Protein AF-A0A534NQB8-F1 (afdb_monomer)

Foldseek 3Di:
DDPPPDLDQDAPDDWAADPPDDADPLLVLLLQLCVQQPDDPLLVAQLSSCVSSVVVVNSVVLRVLLVVLCVQLVVQCVVPNNPDCSNVLSVVLNVLSSLLRVLQNVLSVCSPVRATLAGSDDPVCLLCVVVDPVNVVDVSNVVVVVVVVVVVQVLCCVQVVGDPCVCPPPFAQDSNDGDDNVPRVVVVVVCCSVSVSSVVSSLCSVLNRPQLSVVCRVPNNVVSSVVSQVVQQVVQLCCLVVDDPVCNVSCNVPVGGD

Nearest PDB structures (foldseek):
  8f6r-assembly1_A  TM=2.551E-01  e=4.755E+00  synthetic construct

pLDDT: mean 82.2, std 11.87, range [25.61, 95.0]

Sequence (258 aa):
MALACAACAPVMHQARRAPDAPPSARELESQQRVANCPVNAGLFVPGVLQMCRGRKTEGTVLASLGVAELGAAVAGGAANGFSSSAAGVPLIALGDLWTLSVIDVALEEQRAARLSYVPQESLAELAPAPFSFEVLSRPSVWAGIAGSLAAGILVSAIVDHGIDTSNAGKRPVIFGREMNSAVGYPLAAAVGVGLFEHVAVAEEMAFRGALQSSWARSLDETRAWAYASLVFGAAHGSNVLFLDRGQRLTYLAVGLPF

Secondary structure (DSSP, 8-state):
-------SPPPSSPPP-STTSPPPHHHHHHHHHHHHS---GGGGSTTHHHHHTT-HHHHHHHHHHHHHHHHHHHHHHHHH-TTSHHHHHHHHHHHHHHHHHHHHHHHHHHHHTT-TT-----HHHHTTGGG-HHHHT-HHHHHHHHHHHHHHHHHHHHHSSS---TTTTPPPEETTEE--HHHHHHHHHHHHHHHHHHHHHHHIIIIIIIIIHHHHHHT-HHHHHHHHHHHHHHHHHGGGGGS-HHHHHHHHHHS---

Solvent-accessible surface area (backbone atoms only — not comparable to full-atom values): 14134 Å² total; per-residue (Å²): 138,80,96,75,83,72,87,69,78,87,69,96,50,85,43,50,76,56,91,83,57,79,81,50,71,64,28,55,52,26,37,55,26,48,73,73,38,69,94,58,83,46,75,82,45,30,16,48,50,40,34,62,38,68,41,45,67,65,10,50,50,39,34,53,49,38,52,49,23,50,51,44,16,52,54,26,15,75,75,64,38,66,89,28,66,52,11,45,53,29,48,50,46,32,51,26,45,36,50,33,40,51,44,54,53,52,48,37,52,39,29,37,69,62,46,49,46,34,66,63,71,49,72,84,50,55,72,51,38,84,75,29,64,82,50,65,71,36,69,66,52,56,51,49,52,53,50,52,50,54,49,52,52,52,48,30,43,72,74,66,71,30,81,88,59,90,65,68,90,57,63,38,66,59,91,89,37,78,35,61,55,90,56,25,49,61,47,51,50,49,51,46,49,63,50,47,49,50,42,52,54,23,49,47,40,44,41,55,35,47,48,17,20,55,34,27,72,76,74,30,66,68,60,12,47,55,52,32,32,52,50,52,19,51,58,52,50,56,52,46,79,79,46,58,81,90,50,31,64,59,39,66,73,71,66,47,59,114

Structure (mmCIF, N/CA/C/O backbone):
data_AF-A0A534NQB8-F1
#
_entry.id   AF-A0A534NQB8-F1
#
loop_
_atom_site.group_PDB
_atom_site.id
_atom_site.type_symbol
_atom_site.label_atom_id
_atom_site.label_alt_id
_atom_site.label_comp_id
_atom_site.label_asym_id
_atom_site.label_entity_id
_atom_site.label_seq_id
_atom_site.pdbx_PDB_ins_code
_atom_site.Cartn_x
_atom_site.Cartn_y
_atom_site.Cartn_z
_atom_site.occupancy
_atom_site.B_iso_or_equiv
_atom_site.auth_seq_id
_atom_site.auth_comp_id
_atom_site.auth_asym_id
_atom_site.auth_atom_id
_atom_site.pdbx_PDB_model_num
ATOM 1 N N . MET A 1 1 ? 23.145 -3.522 25.583 1.00 25.61 1 MET A N 1
ATOM 2 C CA . MET A 1 1 ? 21.870 -3.037 26.149 1.00 25.61 1 MET A CA 1
ATOM 3 C C . MET A 1 1 ? 21.154 -2.262 25.046 1.00 25.61 1 MET A C 1
ATOM 5 O O . MET A 1 1 ? 21.659 -1.230 24.640 1.00 25.61 1 MET A O 1
ATOM 9 N N . ALA A 1 2 ? 20.102 -2.872 24.489 1.00 30.09 2 ALA A N 1
ATOM 10 C CA . ALA A 1 2 ? 19.049 -2.338 23.609 1.00 30.09 2 ALA A CA 1
ATOM 11 C C . ALA A 1 2 ? 19.401 -1.311 22.500 1.00 30.09 2 ALA A C 1
ATOM 13 O O . ALA A 1 2 ? 19.200 -0.114 22.672 1.00 30.09 2 ALA A O 1
ATOM 14 N N . LEU A 1 3 ? 19.729 -1.805 21.297 1.00 29.30 3 LEU A N 1
ATOM 15 C CA . LEU A 1 3 ? 19.415 -1.132 20.019 1.00 29.30 3 LEU A CA 1
ATOM 16 C C . LEU A 1 3 ? 17.990 -1.527 19.564 1.00 29.30 3 LEU A C 1
ATOM 18 O O . LEU A 1 3 ? 17.758 -1.960 18.445 1.00 29.30 3 LEU A O 1
ATOM 22 N N . ALA A 1 4 ? 17.033 -1.432 20.489 1.00 33.75 4 ALA A N 1
ATOM 23 C CA . ALA A 1 4 ? 15.608 -1.692 20.261 1.00 33.75 4 ALA A CA 1
ATOM 24 C C . ALA A 1 4 ? 14.809 -0.377 20.208 1.00 33.75 4 ALA A C 1
ATOM 26 O O . ALA A 1 4 ? 13.647 -0.318 20.601 1.00 33.75 4 ALA A O 1
ATOM 27 N N . CYS A 1 5 ? 15.449 0.712 19.781 1.00 34.34 5 CYS A N 1
ATOM 28 C CA . CYS A 1 5 ? 14.815 2.019 19.704 1.00 34.34 5 CYS A CA 1
ATOM 29 C C . CYS A 1 5 ? 14.396 2.286 18.257 1.00 34.34 5 CYS A C 1
ATOM 31 O O . CYS A 1 5 ? 15.251 2.601 17.437 1.00 34.34 5 CYS A O 1
ATOM 33 N N . ALA A 1 6 ? 13.081 2.187 18.015 1.00 39.25 6 ALA A N 1
ATOM 34 C CA . ALA A 1 6 ? 12.306 2.730 16.884 1.00 39.25 6 ALA A CA 1
ATOM 35 C C . ALA A 1 6 ? 11.558 1.721 15.982 1.00 39.25 6 ALA A C 1
ATOM 37 O O . ALA A 1 6 ? 11.344 2.004 14.811 1.00 39.25 6 ALA A O 1
ATOM 38 N N . ALA A 1 7 ? 11.066 0.598 16.517 1.00 39.62 7 ALA A N 1
ATOM 39 C CA . ALA A 1 7 ? 10.116 -0.259 15.784 1.00 39.62 7 ALA A CA 1
ATOM 40 C C . ALA A 1 7 ? 8.643 0.215 15.857 1.00 39.62 7 ALA A C 1
ATOM 42 O O . ALA A 1 7 ? 7.758 -0.441 15.319 1.00 39.62 7 ALA A O 1
ATOM 43 N N . CYS A 1 8 ? 8.350 1.347 16.507 1.00 47.50 8 CYS A N 1
ATOM 44 C CA . CYS A 1 8 ? 7.005 1.924 16.492 1.00 47.50 8 CYS A CA 1
ATOM 45 C C . CYS A 1 8 ? 6.948 3.025 15.436 1.00 47.50 8 CYS A C 1
ATOM 47 O O . CYS A 1 8 ? 7.400 4.148 15.682 1.00 47.50 8 CYS A O 1
ATOM 49 N N . ALA A 1 9 ? 6.394 2.700 14.267 1.00 53.06 9 ALA A N 1
ATOM 50 C CA . ALA A 1 9 ? 6.042 3.713 13.287 1.00 53.06 9 ALA A CA 1
ATOM 51 C C . ALA A 1 9 ? 5.084 4.726 13.947 1.00 53.06 9 ALA A C 1
ATOM 53 O O . ALA A 1 9 ? 4.137 4.330 14.637 1.00 53.06 9 ALA A O 1
ATOM 54 N N . PRO A 1 10 ? 5.347 6.034 13.820 1.00 57.41 10 PRO A N 1
ATOM 55 C CA . PRO A 1 10 ? 4.449 7.045 14.342 1.00 57.41 10 PRO A CA 1
ATOM 56 C C . PRO A 1 10 ? 3.083 6.947 13.653 1.00 57.41 10 PRO A C 1
ATOM 58 O O . PRO A 1 10 ? 3.003 7.095 12.442 1.00 57.41 10 PRO A O 1
ATOM 61 N N . VAL A 1 11 ? 2.019 6.729 14.429 1.00 64.75 11 VAL A N 1
ATOM 62 C CA . VAL A 1 11 ? 0.634 6.770 13.930 1.00 64.75 11 VAL A CA 1
ATOM 63 C C . VAL A 1 11 ? 0.036 8.165 14.120 1.00 64.75 11 VAL A C 1
ATOM 65 O O . VAL A 1 11 ? 0.360 8.843 15.108 1.00 64.75 11 VAL A O 1
ATOM 68 N N . MET A 1 12 ? -0.816 8.581 13.181 1.00 71.00 12 MET A N 1
ATOM 69 C CA . MET A 1 12 ? -1.593 9.827 13.266 1.00 71.00 12 MET A CA 1
ATOM 70 C C . MET A 1 12 ? -2.776 9.645 14.220 1.00 71.00 12 MET A C 1
ATOM 72 O O . MET A 1 12 ? -3.129 10.540 14.990 1.00 71.00 12 MET A O 1
ATOM 76 N N . HIS A 1 13 ? -3.359 8.446 14.233 1.00 80.94 13 HIS A N 1
ATOM 77 C CA . HIS A 1 13 ? -4.472 8.102 15.101 1.00 80.94 13 HIS A CA 1
ATOM 78 C C . HIS A 1 13 ? -4.181 6.820 15.883 1.00 80.94 13 HIS A C 1
ATOM 80 O O . HIS A 1 13 ? -3.819 5.782 15.338 1.00 80.94 13 HIS A O 1
ATOM 86 N N . GLN A 1 14 ? -4.340 6.882 17.206 1.00 83.25 14 GLN A N 1
ATOM 87 C CA . GLN A 1 14 ? -4.082 5.723 18.057 1.00 83.25 14 GLN A CA 1
ATOM 88 C C . GLN A 1 14 ? -5.174 4.665 17.874 1.00 83.25 14 GLN A C 1
ATOM 90 O O . GLN A 1 14 ? -6.361 4.936 18.063 1.00 83.25 14 GLN A O 1
ATOM 95 N N . ALA A 1 15 ? -4.754 3.441 17.563 1.00 87.75 15 ALA A N 1
ATOM 96 C CA . ALA A 1 15 ? -5.626 2.278 17.571 1.00 87.75 15 ALA A CA 1
ATOM 97 C C . ALA A 1 15 ? -6.034 1.897 19.003 1.00 87.75 15 ALA A C 1
ATOM 99 O O . ALA A 1 15 ? -5.283 2.086 19.967 1.00 87.75 15 ALA A O 1
ATOM 100 N N . ARG A 1 16 ? -7.209 1.275 19.132 1.00 91.12 16 ARG A N 1
ATOM 101 C CA . ARG A 1 16 ? -7.622 0.597 20.363 1.00 91.12 16 ARG A CA 1
ATOM 102 C C . ARG A 1 16 ? -6.583 -0.453 20.749 1.00 91.12 16 ARG A C 1
ATOM 104 O O . ARG A 1 16 ? -6.231 -1.297 19.933 1.00 91.12 16 ARG A O 1
ATOM 111 N N . ARG A 1 17 ? -6.150 -0.455 22.010 1.00 89.38 17 ARG A N 1
ATOM 112 C CA . ARG A 1 17 ? -5.274 -1.509 22.559 1.00 89.38 17 ARG A CA 1
ATOM 113 C C . ARG A 1 17 ? -6.011 -2.418 23.534 1.00 89.38 17 ARG A C 1
ATOM 115 O O . ARG A 1 17 ? -5.862 -3.634 23.472 1.00 89.38 17 ARG A O 1
ATOM 122 N N . ALA A 1 18 ? -6.847 -1.831 24.386 1.00 87.75 18 ALA A N 1
ATOM 123 C CA . ALA A 1 18 ? -7.577 -2.551 25.418 1.00 87.75 18 ALA A CA 1
ATOM 124 C C . ALA A 1 18 ? -9.039 -2.834 24.999 1.00 87.75 18 ALA A C 1
ATOM 126 O O . ALA A 1 18 ? -9.686 -1.958 24.408 1.00 87.75 18 ALA A O 1
ATOM 127 N N . PRO A 1 19 ? -9.587 -4.027 25.300 1.00 83.94 19 PRO A N 1
ATOM 128 C CA . PRO A 1 19 ? -10.974 -4.371 24.968 1.00 83.94 19 PRO A CA 1
ATOM 129 C C . PRO A 1 19 ? -12.018 -3.458 25.627 1.00 83.94 19 PRO A C 1
ATOM 131 O O . PRO A 1 19 ? -13.071 -3.208 25.052 1.00 83.94 19 PRO A O 1
ATOM 134 N N . ASP A 1 20 ? -11.717 -2.937 26.813 1.00 89.06 20 ASP A N 1
ATOM 135 C CA . ASP A 1 20 ? -12.589 -2.102 27.643 1.00 89.06 20 ASP A CA 1
ATOM 136 C C . ASP A 1 20 ? -12.496 -0.600 27.333 1.00 89.06 20 ASP A C 1
ATOM 138 O O . ASP A 1 20 ? -13.283 0.187 27.860 1.00 89.06 20 ASP A O 1
ATOM 142 N N . ALA A 1 21 ? -11.578 -0.183 26.454 1.00 90.56 21 ALA A N 1
ATOM 143 C CA . ALA A 1 21 ? -11.457 1.221 26.075 1.00 90.56 21 ALA A CA 1
ATOM 144 C C . ALA A 1 21 ? -12.777 1.755 25.463 1.00 90.56 21 ALA A C 1
ATOM 146 O O . ALA A 1 21 ? -13.499 1.019 24.777 1.00 90.56 21 ALA A O 1
ATOM 147 N N . PRO A 1 22 ? -13.128 3.035 25.655 1.00 91.62 22 PRO A N 1
ATOM 148 C CA . PRO A 1 22 ? -14.308 3.607 25.012 1.00 91.62 22 PRO A CA 1
ATOM 149 C C . PRO A 1 22 ? -14.173 3.563 23.480 1.00 91.62 22 PRO A C 1
ATOM 151 O O . PRO A 1 22 ? -13.052 3.626 22.968 1.00 91.62 22 PRO A O 1
ATOM 154 N N . PRO A 1 23 ? -15.282 3.410 22.730 1.00 91.94 23 PRO A N 1
ATOM 155 C CA . PRO A 1 23 ? -15.228 3.388 21.276 1.00 91.94 23 PRO A CA 1
ATOM 156 C C . PRO A 1 23 ? -14.752 4.724 20.707 1.00 91.94 23 PRO A C 1
ATOM 158 O O . PRO A 1 23 ? -15.192 5.786 21.152 1.00 91.94 23 PRO A O 1
ATOM 161 N N . SER A 1 24 ? -13.867 4.668 19.714 1.00 92.38 24 SER A N 1
ATOM 162 C CA . SER A 1 24 ? -13.437 5.857 18.976 1.00 92.38 24 SER A CA 1
ATOM 163 C C . SER A 1 24 ? -14.563 6.360 18.061 1.00 92.38 24 SER A C 1
ATOM 165 O O . SER A 1 24 ? -15.459 5.605 17.674 1.00 92.38 24 SER A O 1
ATOM 167 N N . ALA A 1 25 ? -14.503 7.633 17.653 1.00 93.00 25 ALA A N 1
ATOM 168 C CA . ALA A 1 25 ? -15.440 8.174 16.665 1.00 93.00 25 ALA A CA 1
ATOM 169 C C . ALA A 1 25 ? -15.422 7.361 15.356 1.00 93.00 25 ALA A C 1
ATOM 171 O O . ALA A 1 25 ? -16.473 7.059 14.797 1.00 93.00 25 ALA A O 1
ATOM 172 N N . ARG A 1 26 ? -14.236 6.918 14.917 1.00 91.44 26 ARG A N 1
ATOM 173 C CA . ARG A 1 26 ? -14.067 6.112 13.703 1.00 91.44 26 ARG A CA 1
ATOM 174 C C . ARG A 1 26 ? -14.658 4.706 13.844 1.00 91.44 26 ARG A C 1
ATOM 176 O O . ARG A 1 26 ? -15.232 4.196 12.883 1.00 91.44 26 ARG A O 1
ATOM 183 N N . GLU A 1 27 ? -14.556 4.081 15.017 1.00 95.00 27 GLU A N 1
ATOM 184 C CA . GLU A 1 27 ? -15.203 2.790 15.301 1.00 95.00 27 GLU A CA 1
ATOM 185 C C . GLU A 1 27 ? -16.733 2.921 15.235 1.00 95.00 27 GLU A C 1
ATOM 187 O O . GLU A 1 27 ? -17.399 2.079 14.631 1.00 95.00 27 GLU A O 1
ATOM 192 N N . LEU A 1 28 ? -17.289 4.005 15.788 1.00 94.88 28 LEU A N 1
ATOM 193 C CA . LEU A 1 28 ? -18.727 4.295 15.731 1.00 94.88 28 LEU A CA 1
ATOM 194 C C . LEU A 1 28 ? -19.205 4.570 14.297 1.00 94.88 28 LEU A C 1
ATOM 196 O O . LEU A 1 28 ? -20.222 4.016 13.877 1.00 94.88 28 LEU A O 1
ATOM 200 N N . GLU A 1 29 ? -18.464 5.372 13.529 1.00 94.31 29 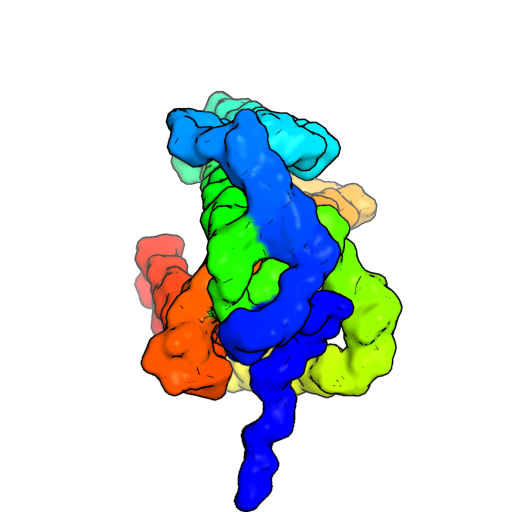GLU A N 1
ATOM 201 C CA . GLU A 1 29 ? -18.738 5.598 12.104 1.00 94.31 29 GLU A CA 1
ATOM 202 C C . GLU A 1 29 ? -18.711 4.284 11.315 1.00 94.31 29 GLU A C 1
ATOM 204 O O . GLU A 1 29 ? -19.631 4.001 10.549 1.00 94.31 29 GLU A O 1
ATOM 209 N N . SER A 1 30 ? -17.680 3.458 11.520 1.00 93.81 30 SER A N 1
ATOM 210 C CA . SER A 1 30 ? -17.524 2.175 10.822 1.00 93.81 30 SER A CA 1
ATOM 211 C C . SER A 1 30 ? -18.687 1.234 11.142 1.00 93.81 30 SER A C 1
ATOM 213 O O . SER A 1 30 ? -19.244 0.617 10.237 1.00 93.81 30 SER A O 1
ATOM 215 N N . GLN A 1 31 ? -19.118 1.182 12.408 1.00 94.75 31 GLN A N 1
ATOM 216 C CA . GLN A 1 31 ? -20.269 0.385 12.838 1.00 94.75 31 GLN A CA 1
ATOM 217 C C . GLN A 1 31 ? -21.557 0.787 12.103 1.00 94.75 31 GLN A C 1
ATOM 219 O O . GLN A 1 31 ? -22.304 -0.080 11.649 1.00 94.75 31 GLN A O 1
ATOM 224 N N . GLN A 1 32 ? -21.806 2.089 11.945 1.00 94.12 32 GLN A N 1
ATOM 225 C CA . GLN A 1 32 ? -22.964 2.586 11.196 1.00 94.12 32 GLN A CA 1
ATOM 226 C C . GLN A 1 32 ? -22.869 2.237 9.705 1.00 94.12 32 GLN A C 1
ATOM 228 O O . GLN A 1 32 ? -23.847 1.793 9.104 1.00 94.12 32 GLN A O 1
ATOM 233 N N . ARG A 1 33 ? -21.691 2.410 9.098 1.00 92.00 33 ARG A N 1
ATOM 234 C CA . ARG A 1 33 ? -21.466 2.149 7.669 1.00 92.00 33 ARG A CA 1
ATOM 235 C C . ARG A 1 33 ? -21.629 0.675 7.305 1.00 92.00 33 ARG A C 1
ATOM 237 O O . ARG A 1 33 ? -22.306 0.369 6.324 1.00 92.00 33 ARG A O 1
ATOM 244 N N . VAL A 1 34 ? -21.063 -0.223 8.110 1.00 92.31 34 VAL A N 1
ATOM 245 C CA . VAL A 1 34 ? -21.182 -1.680 7.935 1.00 92.31 34 VAL A CA 1
ATOM 246 C C . VAL A 1 34 ? -22.640 -2.132 8.034 1.00 92.31 34 VAL A C 1
ATOM 248 O O . VAL A 1 34 ? -23.091 -2.924 7.211 1.00 92.31 34 VAL A O 1
ATOM 251 N N . ALA A 1 35 ? -23.407 -1.582 8.982 1.00 90.00 35 ALA A N 1
ATOM 252 C CA . ALA A 1 35 ? -24.826 -1.908 9.131 1.00 90.00 35 ALA A CA 1
ATOM 253 C C . ALA A 1 35 ? -25.672 -1.490 7.911 1.00 90.00 35 ALA A C 1
ATOM 255 O O . ALA A 1 35 ? -26.659 -2.152 7.594 1.00 90.00 35 ALA A O 1
ATOM 256 N N . ASN A 1 36 ? -25.283 -0.416 7.218 1.00 85.31 36 ASN A N 1
ATOM 257 C CA . ASN A 1 36 ? -26.012 0.107 6.060 1.00 85.31 36 ASN A CA 1
ATOM 258 C C . ASN A 1 36 ? -25.755 -0.683 4.770 1.00 85.31 36 ASN A C 1
ATOM 260 O O . ASN A 1 36 ? -26.633 -0.744 3.910 1.00 85.31 36 ASN A O 1
ATOM 264 N N . CYS A 1 37 ? -24.559 -1.255 4.609 1.00 86.88 37 CYS A N 1
ATOM 265 C CA . CYS A 1 37 ? -24.204 -2.028 3.423 1.00 86.88 37 CYS A CA 1
ATOM 266 C C . CYS A 1 37 ? -23.318 -3.233 3.788 1.00 86.88 37 CYS A C 1
ATOM 268 O O . CYS A 1 37 ? -22.100 -3.068 3.969 1.00 86.88 37 CYS A O 1
ATOM 270 N N . PRO A 1 38 ? -23.906 -4.445 3.880 1.00 79.06 38 PRO A N 1
ATOM 271 C CA . PRO A 1 38 ? -23.149 -5.654 4.170 1.00 79.06 38 PRO A CA 1
ATOM 272 C C . PRO A 1 38 ? -22.214 -5.998 3.009 1.00 79.06 38 PRO A C 1
ATOM 274 O O . PRO A 1 38 ? -22.461 -5.633 1.858 1.00 79.06 38 PRO A O 1
ATOM 277 N N . VAL A 1 39 ? -21.147 -6.741 3.308 1.00 77.38 39 VAL A N 1
ATOM 278 C CA . VAL A 1 39 ? -20.220 -7.245 2.288 1.00 77.38 39 VAL A CA 1
ATOM 279 C C . VAL A 1 39 ? -20.976 -8.190 1.349 1.00 77.38 39 VAL A C 1
ATOM 281 O O . VAL A 1 39 ? -21.299 -9.321 1.703 1.00 77.38 39 VAL A O 1
ATOM 284 N N . ASN A 1 40 ? -21.283 -7.720 0.145 1.00 67.38 40 ASN A N 1
ATOM 285 C CA . ASN A 1 40 ? -21.816 -8.516 -0.957 1.00 67.38 40 ASN A CA 1
ATOM 286 C C . ASN A 1 40 ? -20.802 -8.526 -2.119 1.00 67.38 40 ASN A C 1
ATOM 288 O O . ASN A 1 40 ? -19.665 -8.081 -1.968 1.00 67.38 40 ASN A O 1
ATOM 292 N N . ALA A 1 41 ? -21.197 -9.026 -3.295 1.00 55.72 41 ALA A N 1
ATOM 293 C CA . ALA A 1 41 ? -20.348 -9.133 -4.491 1.00 55.72 41 ALA A CA 1
ATOM 294 C C . ALA A 1 41 ? -19.731 -7.799 -4.995 1.00 55.72 41 ALA A C 1
ATOM 296 O O . ALA A 1 41 ? -18.992 -7.804 -5.973 1.00 55.72 41 ALA A O 1
ATOM 297 N N . GLY A 1 42 ? -19.966 -6.657 -4.338 1.00 58.12 42 GLY A N 1
ATOM 298 C CA . GLY A 1 42 ? -19.340 -5.364 -4.643 1.00 58.12 42 GLY A CA 1
ATOM 299 C C . GLY A 1 42 ? -17.813 -5.299 -4.471 1.00 58.12 42 GLY A C 1
ATOM 300 O O . GLY A 1 42 ? -17.241 -4.236 -4.678 1.00 58.12 42 GLY A O 1
ATOM 301 N N . LEU A 1 43 ? -17.148 -6.406 -4.117 1.00 68.56 43 LEU A N 1
ATOM 302 C CA . LEU A 1 43 ? -15.685 -6.512 -4.051 1.00 68.56 43 LEU A CA 1
ATOM 303 C C . LEU A 1 43 ? -15.011 -6.692 -5.422 1.00 68.56 43 LEU A C 1
ATOM 305 O O . LEU A 1 43 ? -13.789 -6.633 -5.482 1.00 68.56 43 LEU A O 1
ATOM 309 N N . PHE A 1 44 ? -15.762 -6.921 -6.509 1.00 73.62 44 PHE A N 1
ATOM 310 C CA . PHE A 1 44 ? -15.179 -7.135 -7.846 1.00 73.62 44 PHE A CA 1
ATOM 311 C C . PHE A 1 44 ? -14.747 -5.854 -8.569 1.00 73.62 44 PHE A C 1
ATOM 313 O O . PHE A 1 44 ? -14.078 -5.931 -9.596 1.00 73.62 44 PHE A O 1
ATOM 320 N N . VAL A 1 45 ? -15.140 -4.682 -8.064 1.00 82.50 45 VAL A N 1
ATOM 321 C CA . VAL A 1 45 ? -14.765 -3.386 -8.638 1.00 82.50 45 VAL A CA 1
ATOM 322 C C . VAL A 1 45 ? -14.233 -2.497 -7.514 1.00 82.50 45 VAL A C 1
ATOM 324 O O . VAL A 1 45 ? -14.976 -2.254 -6.555 1.00 82.50 45 VAL A O 1
ATOM 327 N N . PRO A 1 46 ? -12.986 -1.993 -7.614 1.00 89.38 46 PRO A N 1
ATOM 328 C CA . PRO A 1 46 ? -12.421 -1.102 -6.609 1.00 89.38 46 PRO A CA 1
ATOM 329 C C . PRO A 1 46 ? -13.359 0.071 -6.295 1.00 89.38 46 PRO A C 1
ATOM 331 O O . PRO A 1 46 ? -13.895 0.709 -7.199 1.00 89.38 46 PRO A O 1
ATOM 334 N N . GLY A 1 47 ? -13.586 0.349 -5.011 1.00 90.12 47 GLY A N 1
ATOM 335 C CA . GLY A 1 47 ? -14.357 1.505 -4.549 1.00 90.12 47 GLY A CA 1
ATOM 336 C C . GLY A 1 47 ? -15.878 1.341 -4.486 1.00 90.12 47 GLY A C 1
ATOM 337 O O . GLY A 1 47 ? -16.544 2.155 -3.841 1.00 90.12 47 GLY A O 1
ATOM 338 N N . VAL A 1 48 ? -16.468 0.306 -5.097 1.00 90.50 48 VAL A N 1
ATOM 339 C CA . VAL A 1 48 ? -17.937 0.139 -5.108 1.00 90.50 48 VAL A CA 1
ATOM 340 C C . VAL A 1 48 ? -18.498 -0.074 -3.706 1.00 90.50 48 VAL A C 1
ATOM 342 O O . VAL A 1 48 ? -19.497 0.550 -3.334 1.00 90.50 48 VAL A O 1
ATOM 345 N N . LEU A 1 49 ? -17.845 -0.905 -2.895 1.00 91.12 49 LEU A N 1
ATOM 346 C CA . LEU A 1 49 ? -18.306 -1.160 -1.534 1.00 91.12 49 LEU A CA 1
ATOM 347 C C . LEU A 1 49 ? -18.115 0.066 -0.624 1.00 91.12 49 LEU A C 1
ATOM 349 O O . LEU A 1 49 ? -19.000 0.370 0.174 1.00 91.12 49 LEU A O 1
ATOM 353 N N . GLN A 1 50 ? -17.043 0.842 -0.813 1.00 92.06 50 GLN A N 1
ATOM 354 C CA . GLN A 1 50 ? -16.839 2.135 -0.150 1.00 92.06 50 GLN A CA 1
ATOM 355 C C . GLN A 1 50 ? -17.984 3.104 -0.474 1.00 92.06 50 GLN A C 1
ATOM 357 O O . GLN A 1 50 ? -18.561 3.706 0.435 1.00 92.06 50 GLN A O 1
ATOM 362 N N . MET A 1 51 ? -18.382 3.214 -1.749 1.00 92.00 51 MET A N 1
ATOM 363 C CA . MET A 1 51 ? -19.533 4.035 -2.147 1.00 92.00 51 M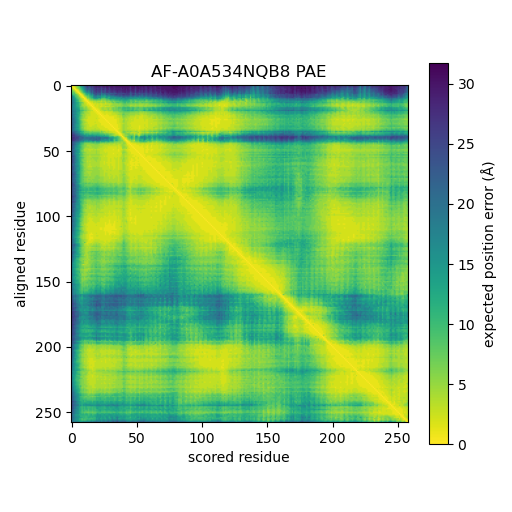ET A CA 1
ATOM 364 C C . MET A 1 51 ? -20.829 3.556 -1.489 1.00 92.00 51 MET A C 1
ATOM 366 O O . MET A 1 51 ? -21.588 4.379 -0.972 1.00 92.00 51 MET A O 1
ATOM 370 N N . CYS A 1 52 ? -21.065 2.241 -1.467 1.00 90.88 52 CYS A N 1
ATOM 371 C CA . CYS A 1 52 ? -22.239 1.639 -0.831 1.00 90.88 52 CYS A CA 1
ATOM 372 C C . CYS A 1 52 ? -22.314 1.959 0.670 1.00 90.88 52 CYS A C 1
ATOM 374 O O . CYS A 1 52 ? -23.382 2.249 1.204 1.00 90.88 52 CYS A O 1
ATOM 376 N N . ARG A 1 53 ? -21.158 2.005 1.337 1.00 90.81 53 ARG A N 1
ATOM 377 C CA . ARG A 1 53 ? -20.997 2.378 2.749 1.00 90.81 53 ARG A CA 1
ATOM 378 C C . ARG A 1 53 ? -20.996 3.885 3.008 1.00 90.81 53 ARG A C 1
ATOM 380 O O . ARG A 1 53 ? -20.673 4.331 4.104 1.00 90.81 53 ARG A O 1
ATOM 387 N N . GLY A 1 54 ? -21.361 4.693 2.015 1.00 90.38 54 GLY A N 1
ATOM 388 C CA . GLY A 1 54 ? -21.478 6.144 2.148 1.00 90.38 54 GLY A CA 1
ATOM 389 C C . GLY A 1 54 ? -20.159 6.908 2.004 1.00 90.38 54 GLY A C 1
ATOM 390 O O . GLY A 1 54 ? -20.180 8.138 2.007 1.00 90.38 54 GLY A O 1
ATOM 391 N N . ARG A 1 55 ? -19.026 6.229 1.785 1.00 91.69 55 ARG A N 1
ATOM 392 C CA . ARG A 1 55 ? -17.715 6.841 1.494 1.00 91.69 55 ARG A CA 1
ATOM 393 C C . ARG A 1 55 ? -17.600 7.172 0.005 1.00 91.69 55 ARG A C 1
ATOM 395 O O . ARG A 1 55 ? -16.726 6.683 -0.707 1.00 91.69 55 ARG A O 1
ATOM 402 N N . LYS A 1 56 ? -18.538 7.991 -0.482 1.00 91.69 56 LYS A N 1
ATOM 403 C CA . LYS A 1 56 ? -18.733 8.254 -1.918 1.00 91.69 56 LYS A CA 1
ATOM 404 C C . LYS A 1 56 ? -17.484 8.803 -2.600 1.00 91.69 56 LYS A C 1
ATOM 406 O O . LYS A 1 56 ? -17.169 8.355 -3.695 1.00 91.69 56 LYS A O 1
ATOM 411 N N . THR A 1 57 ? -16.782 9.742 -1.966 1.00 90.25 57 THR A N 1
ATOM 412 C CA . THR A 1 57 ? -15.587 10.369 -2.549 1.00 90.25 57 THR A CA 1
ATOM 413 C C . THR A 1 57 ? -14.466 9.355 -2.747 1.00 90.25 57 THR A C 1
ATOM 415 O O . THR A 1 57 ? -14.018 9.169 -3.871 1.00 90.25 57 THR A O 1
ATOM 418 N N . GLU A 1 58 ? -14.063 8.648 -1.689 1.00 89.00 58 GLU A N 1
ATOM 419 C CA . GLU A 1 58 ? -12.993 7.643 -1.769 1.00 89.00 58 GLU A CA 1
ATOM 420 C C . GLU A 1 58 ? -13.363 6.504 -2.719 1.00 89.00 58 GLU A C 1
ATOM 422 O O . GLU A 1 58 ? -12.565 6.120 -3.567 1.00 89.00 58 GLU A O 1
ATOM 427 N N . GLY A 1 59 ? -14.603 6.017 -2.647 1.00 91.00 59 GLY A N 1
ATOM 428 C CA . GLY A 1 59 ? -15.072 4.979 -3.555 1.00 91.00 59 GLY A CA 1
ATOM 429 C C . GLY A 1 59 ? -15.117 5.427 -5.023 1.00 91.00 59 GLY A C 1
ATOM 430 O O . GLY A 1 59 ? -14.763 4.652 -5.905 1.00 91.00 59 GLY A O 1
ATOM 431 N N . THR A 1 60 ? -15.473 6.687 -5.298 1.00 91.38 60 THR A N 1
ATOM 432 C CA . THR A 1 60 ? -15.429 7.259 -6.657 1.00 91.38 60 THR A CA 1
ATOM 433 C C . THR A 1 60 ? -13.995 7.374 -7.161 1.00 91.38 60 THR A C 1
ATOM 435 O O . THR A 1 60 ? -13.738 7.058 -8.320 1.00 91.38 60 THR A O 1
ATOM 438 N N . VAL A 1 61 ? -13.059 7.804 -6.310 1.00 89.25 61 VAL A N 1
ATOM 439 C CA . VAL A 1 61 ? -11.633 7.897 -6.657 1.00 89.25 61 VAL A CA 1
ATOM 440 C C . VAL A 1 61 ? -11.084 6.515 -7.007 1.00 89.25 61 VAL A C 1
ATOM 442 O O . VAL A 1 61 ? -10.565 6.342 -8.105 1.00 89.25 61 VAL A O 1
ATOM 445 N N . LEU A 1 62 ? -11.288 5.514 -6.146 1.00 89.81 62 LEU A N 1
ATOM 446 C CA . LEU A 1 62 ? -10.854 4.135 -6.395 1.00 89.81 62 LEU A CA 1
ATOM 447 C C . LEU A 1 62 ? -11.457 3.553 -7.680 1.00 89.81 62 LEU A C 1
ATOM 449 O O . LEU A 1 62 ? -10.737 2.964 -8.483 1.00 89.81 62 LEU A O 1
ATOM 453 N N . ALA A 1 63 ? -12.760 3.746 -7.902 1.00 90.75 63 ALA A N 1
ATOM 454 C CA . ALA A 1 63 ? -13.432 3.254 -9.102 1.00 90.75 63 ALA A CA 1
ATOM 455 C C . ALA A 1 63 ? -12.914 3.947 -10.370 1.00 90.75 63 ALA A C 1
ATOM 457 O O . ALA A 1 63 ? -12.680 3.292 -11.384 1.00 90.75 63 ALA A O 1
ATOM 458 N N . SER A 1 64 ? -12.704 5.266 -10.313 1.00 89.38 64 SER A N 1
ATOM 459 C CA . SER A 1 64 ? -12.211 6.054 -11.449 1.00 89.38 64 SER A CA 1
ATOM 460 C C . SER A 1 64 ? -10.784 5.666 -11.817 1.00 89.38 64 SER A C 1
ATOM 462 O O . SER A 1 64 ? -10.493 5.477 -12.996 1.00 89.38 64 SER A O 1
ATOM 464 N N . LEU A 1 65 ? -9.918 5.494 -10.816 1.00 88.44 65 LEU A N 1
ATOM 465 C CA . LEU A 1 65 ? -8.560 4.995 -11.011 1.00 88.44 65 LEU A CA 1
ATOM 466 C C . LEU A 1 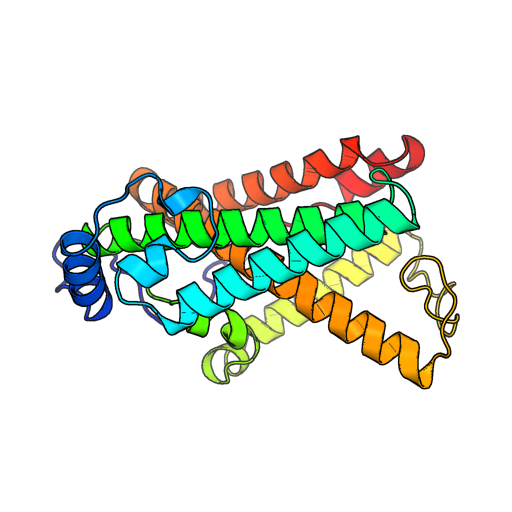65 ? -8.579 3.570 -11.568 1.00 88.44 65 LEU A C 1
ATOM 468 O O . LEU A 1 65 ? -7.905 3.300 -12.552 1.00 88.44 65 LEU A O 1
ATOM 472 N N . GLY A 1 66 ? -9.429 2.685 -11.038 1.00 88.69 66 GLY A N 1
ATOM 473 C CA . GLY A 1 66 ? -9.555 1.318 -11.549 1.00 88.69 66 GLY A CA 1
ATOM 474 C C . GLY A 1 66 ? -9.972 1.272 -13.025 1.00 88.69 66 GLY A C 1
ATOM 475 O O . GLY A 1 66 ? -9.405 0.517 -13.814 1.00 88.69 66 GLY A O 1
ATOM 476 N N . VAL A 1 67 ? -10.920 2.121 -13.433 1.00 89.81 67 VAL A N 1
ATOM 477 C CA . VAL A 1 67 ? -11.316 2.255 -14.846 1.00 89.81 67 VAL A CA 1
ATOM 478 C C . VAL A 1 67 ? -10.180 2.833 -15.693 1.00 89.81 67 VAL A C 1
ATOM 480 O O . VAL A 1 67 ? -9.965 2.364 -16.812 1.00 89.81 67 VAL A O 1
ATOM 483 N N . ALA A 1 68 ? -9.447 3.825 -15.181 1.00 87.88 68 ALA A N 1
ATOM 484 C CA . ALA A 1 68 ? -8.321 4.431 -15.885 1.00 87.88 68 ALA A CA 1
ATOM 485 C C . ALA A 1 68 ? -7.188 3.422 -16.126 1.00 87.88 68 ALA A C 1
ATOM 487 O O . ALA A 1 68 ? -6.730 3.299 -17.261 1.00 87.88 68 ALA A O 1
ATOM 488 N N . GLU A 1 69 ? -6.801 2.652 -15.107 1.00 88.38 69 GLU A N 1
ATOM 489 C CA . GLU A 1 69 ? -5.753 1.632 -15.213 1.00 88.38 69 GLU A CA 1
ATOM 490 C C . GLU A 1 69 ? -6.159 0.488 -16.149 1.00 88.38 69 GLU A C 1
ATOM 492 O O . GLU A 1 69 ? -5.382 0.073 -17.010 1.00 88.38 69 GLU A O 1
ATOM 497 N N . LEU A 1 70 ? -7.414 0.029 -16.078 1.00 90.00 70 LEU A N 1
ATOM 498 C CA 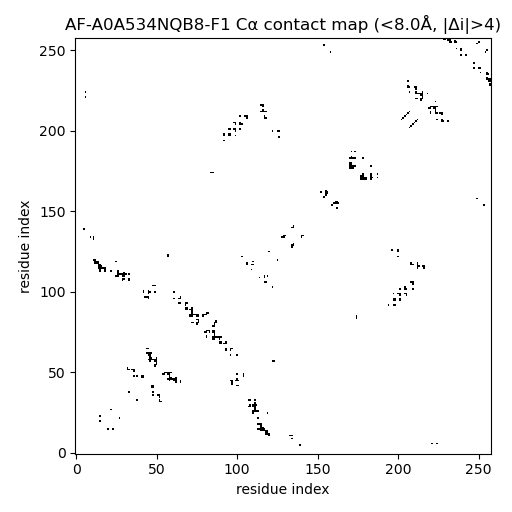. LEU A 1 70 ? -7.933 -0.961 -17.024 1.00 90.00 70 LEU A CA 1
ATOM 499 C C . LEU A 1 70 ? -7.925 -0.426 -18.465 1.00 90.00 70 LEU A C 1
ATOM 501 O O . LEU A 1 70 ? -7.526 -1.132 -19.394 1.00 90.00 70 LEU A O 1
ATOM 505 N N . GLY A 1 71 ? -8.345 0.824 -18.665 1.00 86.25 71 GLY A N 1
ATOM 506 C CA . GLY A 1 71 ? -8.318 1.482 -19.970 1.00 86.25 71 GLY A CA 1
ATOM 507 C C . GLY A 1 71 ? -6.897 1.625 -20.517 1.00 86.25 71 GLY A C 1
ATOM 508 O O . GLY A 1 71 ? -6.656 1.320 -21.688 1.00 86.25 71 GLY A O 1
ATOM 509 N N . ALA A 1 72 ? -5.948 2.022 -19.667 1.00 85.69 72 ALA A N 1
ATOM 510 C CA . ALA A 1 72 ? -4.533 2.119 -20.006 1.00 85.69 72 ALA A CA 1
ATOM 511 C C . ALA A 1 72 ? -3.940 0.748 -20.363 1.00 85.69 72 ALA A C 1
ATOM 513 O O . ALA A 1 72 ? -3.250 0.641 -21.377 1.00 85.69 72 ALA A O 1
ATOM 514 N N . ALA A 1 73 ? -4.276 -0.310 -19.617 1.00 87.56 73 ALA A N 1
ATOM 515 C CA . ALA A 1 73 ? -3.866 -1.680 -19.922 1.00 87.56 73 ALA A CA 1
ATOM 516 C C . ALA A 1 73 ? -4.364 -2.140 -21.299 1.00 87.56 73 ALA A C 1
ATOM 518 O O . ALA A 1 73 ? -3.592 -2.672 -22.101 1.00 87.56 73 ALA A O 1
ATOM 519 N N . VAL A 1 74 ? -5.652 -1.922 -21.592 1.00 90.06 74 VAL A N 1
ATOM 520 C CA . VAL A 1 74 ? -6.268 -2.303 -22.872 1.00 90.06 74 VAL A CA 1
ATOM 521 C C . VAL A 1 74 ? -5.655 -1.515 -24.026 1.00 90.06 74 VAL A C 1
ATOM 523 O O . VAL A 1 74 ? -5.284 -2.110 -25.037 1.00 90.06 74 VAL A O 1
ATOM 526 N N . ALA A 1 75 ? -5.499 -0.198 -23.881 1.00 87.12 75 ALA A N 1
ATOM 527 C CA . ALA A 1 75 ? -4.901 0.648 -24.910 1.00 87.12 75 ALA A CA 1
ATOM 528 C C . ALA A 1 75 ? -3.422 0.300 -25.150 1.00 87.12 75 ALA A C 1
ATOM 530 O O . ALA A 1 75 ? -2.994 0.143 -26.296 1.00 87.12 75 ALA A O 1
ATOM 531 N N . GLY A 1 76 ? -2.648 0.122 -24.076 1.00 83.06 76 GLY A N 1
ATOM 532 C CA . GLY A 1 76 ? -1.244 -0.277 -24.129 1.00 83.06 76 GLY A CA 1
ATOM 533 C C . GLY A 1 76 ? -1.059 -1.651 -24.770 1.00 83.06 76 GLY A C 1
ATOM 534 O O . GLY A 1 76 ? -0.193 -1.807 -25.634 1.00 83.06 76 GLY A O 1
ATOM 535 N N . GLY A 1 77 ? -1.916 -2.612 -24.416 1.00 89.38 77 GLY A N 1
ATOM 536 C CA . GLY A 1 77 ? -1.932 -3.960 -24.980 1.00 89.38 77 GLY A CA 1
ATOM 537 C C . GLY A 1 77 ? -2.350 -4.004 -26.446 1.00 89.38 77 GLY A C 1
ATOM 538 O O . GLY A 1 77 ? -1.714 -4.698 -27.237 1.00 89.38 77 GLY A O 1
ATOM 539 N N . ALA A 1 78 ? -3.352 -3.219 -26.844 1.00 91.00 78 ALA A N 1
ATOM 540 C CA . ALA A 1 78 ? -3.770 -3.107 -28.241 1.00 91.00 78 ALA A CA 1
ATOM 541 C C . ALA A 1 78 ? -2.675 -2.490 -29.130 1.00 91.00 78 ALA A C 1
ATOM 543 O O . ALA A 1 78 ? -2.519 -2.895 -30.280 1.00 91.00 78 ALA A O 1
ATOM 544 N N . ALA A 1 79 ? -1.904 -1.534 -28.603 1.00 87.25 79 ALA A N 1
ATOM 545 C CA . ALA A 1 79 ? -0.856 -0.849 -29.357 1.00 87.25 79 ALA A CA 1
ATOM 546 C C . ALA A 1 79 ? 0.493 -1.592 -29.375 1.00 87.25 79 ALA A C 1
ATOM 548 O O . ALA A 1 79 ? 1.224 -1.486 -30.357 1.00 87.25 79 ALA A O 1
ATOM 549 N N . ASN A 1 80 ? 0.843 -2.322 -28.308 1.00 83.94 80 ASN A N 1
ATOM 550 C CA . ASN A 1 80 ? 2.196 -2.868 -28.109 1.00 83.94 80 ASN A CA 1
ATOM 551 C C . ASN A 1 80 ? 2.222 -4.371 -27.764 1.00 83.94 80 ASN A C 1
ATOM 553 O O . ASN A 1 80 ? 3.290 -4.926 -27.510 1.00 83.94 80 ASN A O 1
ATOM 557 N N . GLY A 1 81 ? 1.064 -5.036 -27.747 1.00 88.44 81 GLY A N 1
ATOM 558 C CA . GLY A 1 81 ? 0.895 -6.422 -27.309 1.00 88.44 81 GLY A CA 1
ATOM 559 C C . GLY A 1 81 ? 0.635 -6.543 -25.803 1.00 88.44 81 GLY A C 1
ATOM 560 O O . GLY A 1 81 ? 1.235 -5.842 -24.988 1.00 88.44 81 GLY A O 1
ATOM 561 N N . PHE A 1 82 ? -0.245 -7.469 -25.412 1.00 88.94 82 PHE A N 1
ATOM 562 C CA . PHE A 1 82 ? -0.655 -7.668 -24.011 1.00 88.94 82 PHE A CA 1
ATOM 563 C C . PHE A 1 82 ? 0.432 -8.253 -23.100 1.00 88.94 82 PHE A C 1
ATOM 565 O O . PHE A 1 82 ? 0.309 -8.186 -21.884 1.00 88.94 82 PHE A O 1
ATOM 572 N N . SER A 1 83 ? 1.511 -8.791 -23.669 1.00 86.06 83 SER A N 1
ATOM 573 C CA . SER A 1 83 ? 2.695 -9.220 -22.918 1.00 86.06 83 SER A CA 1
ATOM 574 C C . SER A 1 83 ? 3.693 -8.084 -22.659 1.00 86.06 83 SER A C 1
ATOM 576 O O . SER A 1 83 ? 4.730 -8.316 -22.045 1.00 86.06 83 SER A O 1
ATOM 578 N N . SER A 1 84 ? 3.438 -6.875 -23.170 1.00 82.75 84 SER A N 1
ATOM 579 C CA . SER A 1 84 ? 4.328 -5.727 -22.983 1.00 82.75 84 SER A CA 1
ATOM 580 C C . SER A 1 84 ? 4.111 -5.051 -21.627 1.00 82.75 84 SER A C 1
ATOM 582 O O . SER A 1 84 ? 3.024 -5.098 -21.047 1.00 82.75 84 SER A O 1
ATOM 584 N N . SER A 1 85 ? 5.128 -4.331 -21.148 1.00 80.06 85 SER A N 1
ATOM 585 C CA . SER A 1 85 ? 5.019 -3.497 -19.944 1.00 80.06 85 SER A CA 1
ATOM 586 C C . SER A 1 85 ? 3.970 -2.387 -20.073 1.00 80.06 85 SER A C 1
ATOM 588 O O . SER A 1 85 ? 3.419 -1.965 -19.062 1.00 80.06 85 SER A O 1
ATOM 590 N N . ALA A 1 86 ? 3.637 -1.960 -21.299 1.00 76.75 86 ALA A N 1
ATOM 591 C CA . ALA A 1 86 ? 2.575 -0.987 -21.553 1.00 76.75 86 ALA A CA 1
ATOM 592 C C . ALA A 1 86 ? 1.180 -1.507 -21.159 1.00 76.75 86 ALA A C 1
ATOM 594 O O . ALA A 1 86 ? 0.310 -0.704 -20.841 1.00 76.75 86 ALA A O 1
ATOM 595 N N . ALA A 1 87 ? 0.972 -2.829 -21.166 1.00 83.50 87 ALA A N 1
ATOM 596 C CA . ALA A 1 87 ? -0.229 -3.465 -20.624 1.00 83.50 87 ALA A CA 1
ATOM 597 C C . ALA A 1 87 ? -0.028 -3.937 -19.176 1.00 83.50 87 ALA A C 1
ATOM 599 O O . ALA A 1 87 ? -0.922 -3.794 -18.347 1.00 83.50 87 ALA A O 1
ATOM 600 N N . GLY A 1 88 ? 1.150 -4.490 -18.866 1.00 83.56 88 GLY A N 1
ATOM 601 C CA . GLY A 1 88 ? 1.433 -5.098 -17.566 1.00 83.56 88 GLY A CA 1
ATOM 602 C C . GLY A 1 88 ? 1.456 -4.108 -16.402 1.00 83.56 88 GLY A C 1
ATOM 603 O O . GLY A 1 88 ? 0.884 -4.401 -15.359 1.00 83.56 88 GLY A O 1
ATOM 604 N N . VAL A 1 89 ? 2.071 -2.933 -16.574 1.00 82.25 89 VAL A N 1
ATOM 605 C CA . VAL A 1 89 ? 2.194 -1.944 -15.488 1.00 82.25 89 VAL A CA 1
ATOM 606 C C . VAL A 1 89 ? 0.821 -1.433 -15.022 1.00 82.25 89 VAL A C 1
ATOM 608 O O . VAL A 1 89 ? 0.559 -1.518 -13.823 1.00 82.25 89 VAL A O 1
ATOM 611 N N . PRO A 1 90 ? -0.098 -1.008 -15.914 1.00 83.62 90 PRO A N 1
ATOM 612 C CA . PRO A 1 90 ? -1.447 -0.630 -15.486 1.00 83.62 90 PRO A CA 1
ATOM 613 C C . PRO A 1 90 ? -2.253 -1.789 -14.876 1.00 83.62 90 PRO A C 1
ATOM 615 O O . PRO A 1 90 ? -3.036 -1.585 -13.954 1.00 83.62 90 PRO A O 1
ATOM 618 N N . LEU A 1 91 ? -2.059 -3.035 -15.334 1.00 87.19 91 LEU A N 1
ATOM 619 C CA . LEU A 1 91 ? -2.730 -4.195 -14.725 1.00 87.19 91 LEU A CA 1
ATOM 620 C C . LEU A 1 91 ? -2.262 -4.467 -13.291 1.00 87.19 91 LEU A C 1
ATOM 622 O O . LEU A 1 91 ? -3.075 -4.875 -12.463 1.00 87.19 91 LEU A O 1
ATOM 626 N N . ILE A 1 92 ? -0.980 -4.240 -12.998 1.00 85.38 92 ILE A N 1
ATOM 627 C CA . ILE A 1 92 ? -0.452 -4.322 -11.630 1.00 85.38 92 ILE A CA 1
ATOM 628 C C . ILE A 1 92 ? -1.101 -3.235 -10.770 1.00 85.38 92 ILE A C 1
ATOM 630 O O . ILE A 1 92 ? -1.712 -3.571 -9.760 1.00 85.38 92 ILE A O 1
ATOM 634 N N . ALA A 1 93 ? -1.108 -1.981 -11.238 1.00 84.56 93 ALA A N 1
ATOM 635 C CA . ALA A 1 93 ? -1.744 -0.871 -10.526 1.00 84.56 93 ALA A CA 1
ATOM 636 C C . ALA A 1 93 ? -3.245 -1.111 -10.266 1.00 84.56 93 ALA A C 1
ATOM 638 O O . ALA A 1 93 ? -3.758 -0.812 -9.187 1.00 84.56 93 ALA A O 1
ATOM 639 N N . LEU A 1 94 ? -3.960 -1.722 -11.218 1.00 87.81 94 LEU A N 1
ATOM 640 C CA . LEU A 1 94 ? -5.342 -2.163 -11.015 1.00 87.81 94 LEU A CA 1
ATOM 641 C C . LEU A 1 94 ? -5.457 -3.223 -9.905 1.00 87.81 94 LEU A C 1
ATOM 643 O O . LEU A 1 94 ? -6.392 -3.177 -9.102 1.00 87.81 94 LEU A O 1
ATOM 647 N N . GLY A 1 95 ? -4.523 -4.174 -9.854 1.00 87.75 95 GLY A N 1
ATOM 648 C CA . GLY A 1 95 ? -4.424 -5.166 -8.782 1.00 87.75 95 GLY A CA 1
ATOM 649 C C . GLY A 1 95 ? -4.174 -4.532 -7.410 1.00 87.75 95 GLY A C 1
ATOM 650 O O . GLY A 1 95 ? -4.793 -4.943 -6.424 1.00 87.75 95 GLY A O 1
ATOM 651 N N . ASP A 1 96 ? -3.352 -3.487 -7.350 1.00 87.38 96 ASP A N 1
ATOM 652 C CA . ASP A 1 96 ? -3.088 -2.736 -6.120 1.00 87.38 96 ASP A CA 1
ATOM 653 C C . ASP A 1 96 ? -4.336 -1.988 -5.652 1.00 87.38 96 ASP A C 1
ATOM 655 O O . ASP A 1 96 ? -4.715 -2.098 -4.488 1.00 87.38 96 ASP A O 1
ATOM 659 N N . LEU A 1 97 ? -5.054 -1.319 -6.560 1.00 88.56 97 LEU A N 1
ATOM 660 C CA . LEU A 1 97 ? -6.333 -0.660 -6.258 1.00 88.56 97 LEU A CA 1
ATOM 661 C C . LEU A 1 97 ? -7.391 -1.646 -5.756 1.00 88.56 97 LEU A C 1
ATOM 663 O O . LEU A 1 97 ? -8.185 -1.318 -4.869 1.00 88.56 97 LEU A O 1
ATOM 667 N N . TRP A 1 98 ? -7.411 -2.861 -6.303 1.00 89.25 98 TRP A N 1
ATOM 668 C CA . TRP A 1 98 ? -8.286 -3.921 -5.817 1.00 89.25 98 TRP A CA 1
ATOM 669 C C . TRP A 1 98 ? -7.895 -4.333 -4.398 1.00 89.25 98 TRP A C 1
ATOM 671 O O . TRP A 1 98 ? -8.740 -4.320 -3.499 1.00 89.25 98 TRP A O 1
ATOM 681 N N . THR A 1 99 ? -6.620 -4.649 -4.179 1.00 88.38 99 THR A N 1
ATOM 682 C CA . THR A 1 99 ? -6.086 -5.027 -2.865 1.00 88.38 99 THR A CA 1
ATOM 683 C C . THR A 1 99 ? -6.403 -3.955 -1.830 1.00 88.38 99 THR A C 1
ATOM 685 O O . THR A 1 99 ? -6.993 -4.250 -0.791 1.00 88.38 99 THR A O 1
ATOM 688 N N . LEU A 1 100 ? -6.128 -2.697 -2.164 1.00 88.56 100 LEU A N 1
ATOM 689 C CA . LEU A 1 100 ? -6.470 -1.519 -1.384 1.00 88.56 100 LEU A CA 1
ATOM 690 C C . LEU A 1 100 ? -7.967 -1.506 -1.036 1.00 88.56 100 LEU A C 1
ATOM 692 O O . LEU A 1 100 ? -8.341 -1.479 0.134 1.00 88.56 100 LEU A O 1
ATOM 696 N N . SER A 1 101 ? -8.844 -1.614 -2.034 1.00 90.12 101 SER A N 1
ATOM 697 C CA . SER A 1 101 ? -10.295 -1.595 -1.830 1.00 90.12 101 SER A CA 1
ATOM 698 C C . SER A 1 101 ? -10.792 -2.728 -0.923 1.00 90.12 101 SER A C 1
ATOM 700 O O . SER A 1 101 ? -11.693 -2.506 -0.113 1.00 90.12 101 SER A O 1
ATOM 702 N N . VAL A 1 102 ? -10.250 -3.939 -1.058 1.00 91.00 102 VAL A N 1
ATOM 703 C CA . VAL A 1 102 ? -10.656 -5.112 -0.263 1.00 91.00 102 VAL A CA 1
ATOM 704 C C . VAL A 1 102 ? -10.158 -4.993 1.172 1.00 91.00 102 VAL A C 1
ATOM 706 O O . VAL A 1 102 ? -10.921 -5.223 2.113 1.00 91.00 102 VAL A O 1
ATOM 709 N N . ILE A 1 103 ? -8.891 -4.626 1.352 1.00 92.00 103 ILE A N 1
ATOM 710 C CA . ILE A 1 103 ? -8.293 -4.510 2.679 1.00 92.00 103 ILE A CA 1
ATOM 711 C C . ILE A 1 103 ? -8.933 -3.357 3.452 1.00 92.00 103 ILE A C 1
ATOM 713 O O . ILE A 1 103 ? -9.247 -3.530 4.624 1.00 92.00 103 ILE A O 1
ATOM 717 N N . ASP A 1 104 ? -9.221 -2.223 2.816 1.00 91.75 104 ASP A N 1
ATOM 718 C CA . ASP A 1 104 ? -9.889 -1.092 3.469 1.00 91.75 104 ASP A CA 1
ATOM 719 C C . ASP A 1 104 ? -11.287 -1.477 3.994 1.00 91.75 104 ASP A C 1
ATOM 721 O O . ASP A 1 104 ? -11.633 -1.155 5.133 1.00 91.75 104 ASP A O 1
ATOM 725 N N . VAL A 1 105 ? -12.053 -2.253 3.218 1.00 91.25 105 VAL A N 1
ATOM 726 C CA . VAL A 1 105 ? -13.337 -2.829 3.660 1.00 91.25 105 VAL A CA 1
ATOM 727 C C . VAL A 1 105 ? -13.136 -3.761 4.849 1.00 91.25 105 VAL A C 1
ATOM 729 O O . VAL A 1 105 ? -13.899 -3.689 5.815 1.00 91.25 105 VAL A O 1
ATOM 732 N N . ALA A 1 106 ? -12.128 -4.633 4.793 1.00 92.06 106 ALA A N 1
ATOM 733 C CA . ALA A 1 106 ? -11.826 -5.560 5.877 1.00 92.06 106 ALA A CA 1
ATOM 734 C C . ALA A 1 106 ? -11.420 -4.814 7.158 1.00 92.06 106 ALA A C 1
ATOM 736 O O . ALA A 1 106 ? -11.852 -5.184 8.247 1.00 92.06 106 ALA A O 1
ATOM 737 N N . LEU A 1 107 ? -10.637 -3.740 7.049 1.00 93.31 107 LEU A N 1
ATOM 738 C CA . LEU A 1 107 ? -10.275 -2.892 8.182 1.00 93.31 107 LEU A CA 1
ATOM 739 C C . LEU A 1 107 ? -11.488 -2.139 8.729 1.00 93.31 107 LEU A C 1
ATOM 741 O O . LEU A 1 107 ? -11.621 -2.010 9.941 1.00 93.31 107 LEU A O 1
ATOM 745 N N . GLU A 1 108 ? -12.409 -1.686 7.878 1.00 93.44 108 GLU A N 1
ATOM 746 C CA . GLU A 1 108 ? -13.666 -1.075 8.319 1.00 93.44 108 GLU A CA 1
ATOM 747 C C . GLU A 1 108 ? -14.561 -2.062 9.084 1.00 93.44 108 GLU A C 1
ATOM 749 O O . GLU A 1 108 ? -15.090 -1.703 10.135 1.00 93.44 108 GLU A O 1
ATOM 754 N N . GLU A 1 109 ? -14.657 -3.315 8.637 1.00 93.31 109 GLU A N 1
ATOM 755 C CA . GLU A 1 109 ? -15.323 -4.393 9.386 1.00 93.31 109 GLU A CA 1
ATOM 756 C C . GLU A 1 109 ? -14.654 -4.636 10.745 1.00 93.31 109 GLU A C 1
ATOM 758 O O . GLU A 1 109 ? -15.317 -4.702 11.780 1.00 93.31 109 GLU A O 1
ATOM 763 N N . GLN A 1 110 ? -13.320 -4.702 10.777 1.00 94.88 110 GLN A N 1
ATOM 764 C CA . GLN A 1 110 ? -12.579 -4.890 12.026 1.00 94.88 110 GLN A CA 1
ATOM 765 C C . GLN A 1 110 ? -12.731 -3.694 12.985 1.00 94.88 110 GLN A C 1
ATOM 767 O O . GLN A 1 110 ? -12.823 -3.901 14.198 1.00 94.88 110 GLN A O 1
ATOM 772 N N . ARG A 1 111 ? -12.805 -2.457 12.467 1.00 95.00 111 ARG A N 1
ATOM 773 C CA . ARG A 1 111 ? -13.112 -1.243 13.247 1.00 95.00 111 ARG A CA 1
ATOM 774 C C . ARG A 1 111 ? -14.538 -1.275 13.790 1.00 95.00 111 ARG A C 1
ATOM 776 O O . ARG A 1 111 ? -14.739 -0.988 14.967 1.00 95.00 111 ARG A O 1
ATOM 783 N N . ALA A 1 112 ? -15.517 -1.667 12.975 1.00 94.44 112 ALA A N 1
ATOM 784 C CA . ALA A 1 112 ? -16.908 -1.831 13.402 1.00 94.44 112 ALA A CA 1
ATOM 785 C C . ALA A 1 112 ? -17.045 -2.883 14.517 1.00 94.44 112 ALA A C 1
ATOM 787 O O . ALA A 1 112 ? -17.788 -2.679 15.479 1.00 94.44 112 ALA A O 1
ATOM 788 N N . ALA A 1 113 ? -16.275 -3.970 14.421 1.00 94.62 113 ALA A N 1
ATOM 789 C CA . ALA A 1 113 ? -16.167 -5.012 15.439 1.00 94.62 113 ALA A CA 1
ATOM 790 C C . ALA A 1 113 ? -15.288 -4.623 16.646 1.00 94.62 113 ALA A C 1
ATOM 792 O O . ALA A 1 113 ? -15.205 -5.390 17.605 1.00 94.62 113 ALA A O 1
ATOM 793 N N . ARG A 1 114 ? -14.654 -3.441 16.622 1.00 94.75 114 ARG A N 1
ATOM 794 C CA . ARG A 1 114 ? -13.804 -2.892 17.696 1.00 94.75 114 ARG A CA 1
ATOM 795 C C . ARG A 1 114 ? -12.644 -3.810 18.075 1.00 94.75 114 ARG A C 1
ATOM 797 O O . ARG A 1 114 ? -12.309 -3.959 19.251 1.00 94.75 114 ARG A O 1
ATOM 804 N N . LEU A 1 115 ? -12.034 -4.452 17.083 1.00 94.75 115 LEU A N 1
ATOM 805 C CA . LEU A 1 115 ? -10.854 -5.269 17.335 1.00 94.75 115 LEU A CA 1
ATOM 806 C C . LEU A 1 115 ? -9.672 -4.381 17.746 1.00 94.75 115 LEU A C 1
ATOM 808 O O . LEU A 1 115 ? -9.461 -3.300 17.195 1.00 94.75 115 LEU A O 1
ATOM 812 N N . SER A 1 116 ? -8.862 -4.857 18.693 1.00 92.69 116 SER A N 1
ATOM 813 C CA . SER A 1 116 ? -7.618 -4.174 19.054 1.00 92.69 116 SER A CA 1
ATOM 814 C C . SER A 1 116 ? -6.640 -4.125 17.873 1.00 92.69 116 SER A C 1
ATOM 816 O O . SER A 1 116 ? -6.640 -5.001 16.999 1.00 92.69 116 SER A O 1
ATOM 818 N N . TYR A 1 117 ? -5.779 -3.110 17.890 1.00 91.31 117 TYR A N 1
ATOM 819 C CA . TYR A 1 117 ? -4.694 -2.849 16.943 1.00 91.31 117 TYR A CA 1
ATOM 820 C C . TYR A 1 117 ? -5.122 -2.484 15.519 1.00 91.31 117 TYR A C 1
ATOM 822 O O . TYR A 1 117 ? -4.263 -2.356 14.654 1.00 91.31 117 TYR A O 1
ATOM 830 N N . VAL A 1 118 ? -6.415 -2.288 15.250 1.00 93.06 118 VAL A N 1
ATOM 831 C CA . VAL A 1 118 ? -6.879 -1.892 13.912 1.00 93.06 118 VAL A CA 1
ATOM 832 C C . VAL A 1 118 ? -6.559 -0.408 13.664 1.00 93.06 118 VAL A C 1
ATOM 834 O O . VAL A 1 118 ? -6.979 0.428 14.477 1.00 93.06 118 VAL A O 1
ATOM 837 N N . PRO A 1 119 ? -5.862 -0.055 12.564 1.00 90.19 119 PRO A N 1
ATOM 838 C CA . PRO A 1 119 ? -5.584 1.338 12.211 1.00 90.19 119 PRO A CA 1
ATOM 839 C C . PRO A 1 119 ? -6.859 2.167 12.079 1.00 90.19 119 PRO A C 1
ATOM 841 O O . PRO A 1 119 ? -7.924 1.648 11.726 1.00 90.19 119 PRO A O 1
ATOM 844 N N . GLN A 1 120 ? -6.765 3.464 12.352 1.00 90.62 120 GLN A N 1
ATOM 845 C CA . GLN A 1 120 ? -7.920 4.377 12.361 1.00 90.62 120 GLN A CA 1
ATOM 846 C C . GLN A 1 120 ? -7.918 5.336 11.166 1.00 90.62 120 GLN A C 1
ATOM 848 O O . GLN A 1 120 ? -8.933 5.980 10.886 1.00 90.62 120 GLN A O 1
ATOM 853 N N . GLU A 1 121 ? -6.793 5.397 10.466 1.00 87.00 121 GLU A N 1
ATOM 854 C CA . GLU A 1 121 ? -6.573 6.167 9.261 1.00 87.00 121 GLU A CA 1
ATOM 855 C C . GLU A 1 121 ? -7.466 5.654 8.119 1.00 87.00 121 GLU A C 1
ATOM 857 O O . GLU A 1 121 ? -7.695 4.449 7.935 1.00 87.00 121 GLU A O 1
ATOM 862 N N . SER A 1 122 ? -8.009 6.607 7.375 1.00 83.69 122 SER A N 1
ATOM 863 C CA . SER A 1 122 ? -8.698 6.414 6.102 1.00 83.69 122 SER A CA 1
ATOM 864 C C . SER A 1 122 ? -7.708 6.436 4.939 1.00 83.69 122 SER A C 1
ATOM 866 O O . SER A 1 122 ? -6.568 6.877 5.082 1.00 83.69 122 SER A O 1
ATOM 868 N N . LEU A 1 123 ? -8.152 6.005 3.758 1.00 80.81 123 LEU A N 1
ATOM 869 C CA . LEU A 1 123 ? -7.338 6.062 2.541 1.00 80.81 123 LEU A CA 1
ATOM 870 C C . LEU A 1 123 ? -6.898 7.493 2.220 1.00 80.81 123 LEU A C 1
ATOM 872 O O . LEU A 1 123 ? -5.736 7.726 1.889 1.00 80.81 123 LEU A O 1
ATOM 876 N N . ALA A 1 124 ? -7.812 8.453 2.379 1.00 80.44 124 ALA A N 1
ATOM 877 C CA . ALA A 1 124 ? -7.526 9.868 2.168 1.00 80.44 124 ALA A CA 1
ATOM 878 C C . ALA A 1 124 ? -6.533 10.458 3.186 1.00 80.44 124 ALA A C 1
ATOM 880 O O . ALA A 1 124 ? -5.913 11.477 2.896 1.00 80.44 124 ALA A O 1
ATOM 881 N N . GLU A 1 125 ? -6.381 9.845 4.363 1.00 84.25 125 GLU A N 1
ATOM 882 C CA . GLU A 1 125 ? -5.384 10.237 5.368 1.00 84.25 125 GLU A CA 1
ATOM 883 C C . GLU A 1 125 ? -4.038 9.546 5.121 1.00 84.25 125 GLU A C 1
ATOM 885 O O . GLU A 1 125 ? -2.999 10.178 5.292 1.00 84.25 125 GLU A O 1
ATOM 890 N N . LEU A 1 126 ? -4.046 8.287 4.665 1.00 80.94 126 LEU A N 1
ATOM 891 C CA . LEU A 1 126 ? -2.836 7.512 4.377 1.00 80.94 126 LEU A CA 1
ATOM 892 C C . LEU A 1 126 ? -2.040 8.067 3.190 1.00 80.94 126 LEU A C 1
ATOM 894 O O . LEU A 1 126 ? -0.820 8.162 3.286 1.00 80.94 126 LEU A O 1
ATOM 898 N N . ALA A 1 127 ? -2.707 8.465 2.103 1.00 79.62 127 ALA A N 1
ATOM 899 C CA . ALA A 1 127 ? -2.034 8.991 0.910 1.00 79.62 127 ALA A CA 1
ATOM 900 C C . ALA A 1 127 ? -1.135 10.218 1.205 1.00 79.62 127 ALA A C 1
ATOM 902 O O . ALA A 1 127 ? 0.057 10.185 0.900 1.00 79.62 127 ALA A O 1
ATOM 903 N N . PRO A 1 128 ? -1.616 11.278 1.888 1.00 80.50 128 PRO A N 1
ATOM 904 C CA . PRO A 1 128 ? -0.777 12.418 2.248 1.00 80.50 128 PRO A CA 1
ATOM 905 C C . PRO A 1 128 ? 0.047 12.207 3.528 1.00 80.50 128 PRO A C 1
ATOM 907 O O . PRO A 1 128 ? 0.840 13.090 3.868 1.00 80.50 128 PRO A O 1
ATOM 910 N N . ALA A 1 129 ? -0.116 11.094 4.258 1.00 78.19 129 ALA A N 1
ATOM 911 C CA . ALA A 1 129 ? 0.557 10.869 5.541 1.00 78.19 129 ALA A CA 1
ATOM 912 C C . ALA A 1 129 ? 2.083 11.082 5.488 1.00 78.19 129 ALA A C 1
ATOM 914 O O . ALA A 1 129 ? 2.593 11.762 6.389 1.00 78.19 129 ALA A O 1
ATOM 915 N N . PRO A 1 130 ? 2.818 10.622 4.447 1.00 74.25 130 PRO A N 1
ATOM 916 C CA . PRO A 1 130 ? 4.262 10.849 4.336 1.00 74.25 130 PRO A CA 1
ATOM 917 C C . PRO A 1 130 ? 4.659 12.330 4.278 1.00 74.25 130 PRO A C 1
ATOM 919 O O . PRO A 1 130 ? 5.773 12.686 4.654 1.00 74.25 130 PRO A O 1
ATOM 922 N N . PHE A 1 131 ? 3.750 13.198 3.831 1.00 81.38 131 PHE A N 1
ATOM 923 C CA . PHE A 1 131 ? 3.961 14.641 3.703 1.00 81.38 131 PHE A CA 1
ATOM 924 C C . PHE A 1 131 ? 3.327 15.440 4.842 1.00 81.38 131 PHE A C 1
ATOM 926 O O . PHE A 1 131 ? 3.447 16.666 4.889 1.00 81.38 131 PHE A O 1
ATOM 933 N N . SER A 1 132 ? 2.634 14.769 5.763 1.00 82.62 132 SER A N 1
ATOM 934 C CA . SER A 1 132 ? 1.991 15.442 6.881 1.00 82.62 132 SER A CA 1
ATOM 935 C C . SER A 1 132 ? 3.042 16.059 7.803 1.00 82.62 132 SER A C 1
ATOM 937 O O . SER A 1 132 ? 4.056 15.446 8.147 1.00 82.62 132 SER A O 1
ATOM 939 N N . PHE A 1 133 ? 2.785 17.288 8.250 1.00 83.88 133 PHE A N 1
ATOM 940 C CA . PHE A 1 133 ? 3.668 17.957 9.202 1.00 83.88 133 PHE A CA 1
ATOM 941 C C . PHE A 1 133 ? 3.800 17.162 10.510 1.00 83.88 133 PHE A C 1
ATOM 943 O O . PHE A 1 133 ? 4.871 17.113 11.111 1.00 83.88 133 PHE A O 1
ATOM 950 N N . GLU A 1 134 ? 2.730 16.495 10.943 1.00 82.50 134 GLU A N 1
ATOM 951 C CA . GLU A 1 134 ? 2.746 15.666 12.147 1.00 82.50 134 GLU A CA 1
ATOM 952 C C . GLU A 1 134 ? 3.714 14.477 12.036 1.00 82.50 134 GLU A C 1
ATOM 954 O O . GLU A 1 134 ? 4.364 14.129 13.021 1.00 82.50 134 GLU A O 1
ATOM 959 N N . VAL A 1 135 ? 3.849 13.871 10.854 1.00 78.12 135 VAL A N 1
ATOM 960 C CA . VAL A 1 135 ? 4.830 12.805 10.607 1.00 78.12 135 VAL A CA 1
ATOM 961 C C . VAL A 1 135 ? 6.223 13.408 10.433 1.00 78.12 135 VAL A C 1
ATOM 963 O O . VAL A 1 135 ? 7.151 13.025 11.144 1.00 78.12 135 VAL A O 1
ATOM 966 N N . LEU A 1 136 ? 6.372 14.406 9.557 1.00 83.00 136 LEU A N 1
ATOM 967 C CA . LEU A 1 136 ? 7.669 15.006 9.219 1.00 83.00 136 LEU A CA 1
ATOM 968 C C . LEU A 1 136 ? 8.336 15.756 10.382 1.00 83.00 136 LEU A C 1
ATOM 970 O O . LEU A 1 136 ? 9.556 15.902 10.396 1.00 83.00 136 LEU A O 1
ATOM 974 N N . SER A 1 137 ? 7.575 16.227 11.369 1.00 85.62 137 SER A N 1
ATOM 975 C CA . SER A 1 137 ? 8.128 16.880 12.566 1.00 85.62 137 SER A CA 1
ATOM 976 C C . SER A 1 137 ? 8.789 15.902 13.543 1.00 85.62 137 SER A C 1
ATOM 978 O O . SER A 1 137 ? 9.492 16.333 14.459 1.00 85.62 137 SER A O 1
ATOM 980 N N . ARG A 1 138 ? 8.604 14.586 13.369 1.00 81.44 138 ARG A N 1
ATOM 981 C CA . ARG A 1 138 ? 9.131 13.572 14.289 1.00 81.44 138 ARG A CA 1
ATOM 982 C C . ARG A 1 138 ? 10.595 13.253 13.955 1.00 81.44 138 ARG A C 1
ATOM 984 O O . ARG A 1 138 ? 10.878 12.779 12.854 1.00 81.44 138 ARG A O 1
ATOM 991 N N . PRO A 1 139 ? 11.543 13.406 14.901 1.00 83.94 139 PRO A N 1
ATOM 992 C CA . PRO A 1 139 ? 12.963 13.142 14.640 1.00 83.94 139 PRO A CA 1
ATOM 993 C C . PRO A 1 139 ? 13.257 11.709 14.183 1.00 83.94 139 PRO A C 1
ATOM 995 O O . PRO A 1 139 ? 14.182 11.482 13.407 1.00 83.94 139 PRO A O 1
ATOM 998 N N . SER A 1 140 ? 12.458 10.739 14.638 1.00 79.81 140 SER A N 1
ATOM 999 C CA . SER A 1 140 ? 12.587 9.335 14.241 1.00 79.81 140 SER A CA 1
ATOM 1000 C C . SER A 1 140 ? 12.370 9.114 12.743 1.00 79.81 140 SER A C 1
ATOM 1002 O O . SER A 1 140 ? 13.005 8.228 12.181 1.00 79.81 140 SER A O 1
ATOM 1004 N N . VAL A 1 141 ? 11.534 9.925 12.085 1.00 77.06 141 VAL A N 1
ATOM 1005 C CA . VAL A 1 141 ? 11.309 9.843 10.633 1.00 77.06 141 VAL A CA 1
ATOM 1006 C C . VAL A 1 141 ? 12.588 10.207 9.888 1.00 77.06 141 VAL A C 1
ATOM 1008 O O . VAL A 1 141 ? 13.061 9.435 9.060 1.00 77.06 141 VAL A O 1
ATOM 1011 N N . TRP A 1 142 ? 13.218 11.325 10.247 1.00 83.44 142 TRP A N 1
ATOM 1012 C CA . TRP A 1 142 ? 14.485 11.747 9.643 1.00 83.44 142 TRP A CA 1
ATOM 1013 C C . TRP A 1 142 ? 15.640 10.801 9.960 1.00 83.44 142 TRP A C 1
ATOM 1015 O O . TRP A 1 142 ? 16.453 10.519 9.081 1.00 83.44 142 TRP A O 1
ATOM 1025 N N . ALA A 1 143 ? 15.695 10.266 11.182 1.00 83.25 143 ALA A N 1
ATOM 1026 C CA . ALA A 1 143 ? 16.666 9.237 11.540 1.00 83.25 143 ALA A CA 1
ATOM 1027 C C . ALA A 1 143 ? 16.478 7.967 10.693 1.00 83.25 143 ALA A C 1
ATOM 1029 O O . ALA A 1 143 ? 17.459 7.405 10.211 1.00 83.25 143 ALA A O 1
ATOM 1030 N N . GLY A 1 144 ? 15.229 7.552 10.458 1.00 75.88 144 GLY A N 1
ATOM 1031 C CA . GLY A 1 144 ? 14.891 6.438 9.575 1.00 75.88 144 GLY A CA 1
ATOM 1032 C C . GLY A 1 144 ? 15.290 6.695 8.121 1.00 75.88 144 GLY A C 1
ATOM 1033 O O . GLY A 1 144 ? 15.918 5.835 7.508 1.00 75.88 144 GLY A O 1
ATOM 1034 N N . ILE A 1 145 ? 15.006 7.889 7.589 1.00 78.75 145 ILE A N 1
ATOM 1035 C CA . ILE A 1 145 ? 15.414 8.303 6.234 1.00 78.75 145 ILE A CA 1
ATOM 1036 C C . ILE A 1 145 ? 16.940 8.265 6.101 1.00 78.75 145 ILE A C 1
ATOM 1038 O O . ILE A 1 145 ? 17.465 7.642 5.179 1.00 78.75 145 ILE A O 1
ATOM 1042 N N . ALA A 1 146 ? 17.664 8.888 7.034 1.00 81.50 146 ALA A N 1
ATOM 1043 C CA . ALA A 1 146 ? 19.123 8.924 7.015 1.00 81.50 146 ALA A CA 1
ATOM 1044 C C . ALA A 1 146 ? 19.736 7.521 7.159 1.00 81.50 146 ALA A C 1
ATOM 1046 O O . ALA A 1 146 ? 20.675 7.184 6.441 1.00 81.50 146 ALA A O 1
ATOM 1047 N N . GLY A 1 147 ? 19.186 6.692 8.051 1.00 81.50 147 GLY A N 1
ATOM 1048 C CA . GLY A 1 147 ? 19.616 5.308 8.240 1.00 81.50 147 GLY A CA 1
ATOM 1049 C C . GLY A 1 147 ? 19.387 4.449 6.998 1.00 81.50 147 GLY A C 1
ATOM 1050 O O . GLY A 1 147 ? 20.296 3.741 6.572 1.00 81.50 147 GLY A O 1
ATOM 1051 N N . SER A 1 148 ? 18.213 4.568 6.374 1.00 77.19 148 SER A N 1
ATOM 1052 C CA . SER A 1 148 ? 17.872 3.839 5.144 1.00 77.19 148 SER A CA 1
ATOM 1053 C C . SER A 1 148 ? 18.757 4.272 3.974 1.00 77.19 148 SER A C 1
ATOM 1055 O O . SER A 1 148 ? 19.259 3.428 3.236 1.00 77.19 148 SER A O 1
ATOM 1057 N N . LEU A 1 149 ? 19.028 5.576 3.843 1.00 78.88 149 LEU A N 1
ATOM 1058 C CA . LEU A 1 149 ? 19.960 6.103 2.846 1.00 78.88 149 LEU A CA 1
ATOM 1059 C C . LEU A 1 149 ? 21.379 5.560 3.060 1.00 78.88 149 LEU A C 1
ATOM 1061 O O . LEU A 1 149 ? 22.010 5.096 2.113 1.00 78.88 149 LEU A O 1
ATOM 1065 N N . ALA A 1 150 ? 21.878 5.590 4.297 1.00 80.56 150 ALA A N 1
ATOM 1066 C CA . ALA A 1 150 ? 23.204 5.073 4.624 1.00 80.56 150 ALA A CA 1
ATOM 1067 C C . ALA A 1 150 ? 23.315 3.567 4.339 1.00 80.56 150 ALA A C 1
ATOM 1069 O O . ALA A 1 150 ? 24.314 3.124 3.772 1.00 80.56 150 ALA A O 1
ATOM 1070 N N . ALA A 1 151 ? 22.279 2.792 4.675 1.00 80.12 151 ALA A N 1
ATOM 1071 C CA . ALA A 1 151 ? 22.204 1.371 4.354 1.00 80.12 151 ALA A CA 1
ATOM 1072 C C . ALA A 1 151 ? 22.209 1.132 2.836 1.00 80.12 151 ALA A C 1
ATOM 1074 O O . ALA A 1 151 ? 22.975 0.297 2.362 1.00 80.12 151 ALA A O 1
ATOM 1075 N N . GLY A 1 152 ? 21.434 1.903 2.065 1.00 76.31 152 GLY A N 1
ATOM 1076 C CA . GLY A 1 152 ? 21.406 1.809 0.601 1.00 76.31 152 GLY A CA 1
ATOM 1077 C C . GLY A 1 152 ? 22.755 2.129 -0.050 1.00 76.31 152 GLY A C 1
ATOM 1078 O O . GLY A 1 152 ? 23.206 1.404 -0.939 1.00 76.31 152 GLY A O 1
ATOM 1079 N N . ILE A 1 153 ? 23.451 3.164 0.433 1.00 81.50 153 ILE A N 1
ATOM 1080 C CA . ILE A 1 153 ? 24.811 3.500 -0.019 1.00 81.50 153 ILE A CA 1
ATOM 1081 C C . ILE A 1 153 ? 25.783 2.361 0.307 1.00 81.50 153 ILE A C 1
ATOM 1083 O O . ILE A 1 153 ? 26.579 1.976 -0.547 1.00 81.50 153 ILE A O 1
ATOM 1087 N N . LEU A 1 154 ? 25.721 1.810 1.522 1.00 81.94 154 LEU A N 1
ATOM 1088 C CA . LEU A 1 154 ? 26.586 0.708 1.945 1.00 81.94 154 LEU A CA 1
ATOM 1089 C C . LEU A 1 154 ? 26.364 -0.545 1.090 1.00 81.94 154 LEU A C 1
ATOM 1091 O O . LEU A 1 154 ? 27.328 -1.158 0.638 1.00 81.94 154 LEU A O 1
ATOM 1095 N N . VAL A 1 155 ? 25.103 -0.896 0.841 1.00 79.19 155 VAL A N 1
ATOM 1096 C CA . VAL A 1 155 ? 24.718 -1.996 -0.048 1.00 79.19 155 VAL A CA 1
ATOM 1097 C C . VAL A 1 155 ? 25.295 -1.787 -1.446 1.00 79.19 155 VAL A C 1
ATOM 1099 O O . VAL A 1 155 ? 25.975 -2.678 -1.948 1.00 79.19 155 VAL A O 1
ATOM 1102 N N . SER A 1 156 ? 25.112 -0.599 -2.028 1.00 77.31 156 SER A N 1
ATOM 1103 C CA . SER A 1 156 ? 25.644 -0.267 -3.361 1.00 77.31 156 SER A CA 1
ATOM 1104 C C . SER A 1 156 ? 27.175 -0.374 -3.390 1.00 77.31 156 SER A C 1
ATOM 1106 O O . SER A 1 156 ? 27.763 -0.944 -4.304 1.00 77.31 156 SER A O 1
ATOM 1108 N N . ALA A 1 157 ? 27.856 0.101 -2.343 1.00 81.75 157 ALA A N 1
ATOM 1109 C CA . ALA A 1 157 ? 29.311 0.018 -2.244 1.00 81.75 157 ALA A CA 1
ATOM 1110 C C . ALA A 1 157 ? 29.832 -1.429 -2.164 1.00 81.75 157 ALA A C 1
ATOM 1112 O O . ALA A 1 157 ? 30.889 -1.729 -2.720 1.00 81.75 157 ALA A O 1
ATOM 1113 N N . ILE A 1 158 ? 29.113 -2.319 -1.474 1.00 81.06 158 ILE A N 1
ATOM 1114 C CA . ILE A 1 158 ? 29.513 -3.722 -1.296 1.00 81.06 158 ILE A CA 1
ATOM 1115 C C . ILE A 1 158 ? 29.178 -4.556 -2.536 1.00 81.06 158 ILE A C 1
ATOM 1117 O O . ILE A 1 158 ? 30.001 -5.365 -2.961 1.00 81.06 158 ILE A O 1
ATOM 1121 N N . VAL A 1 159 ? 27.976 -4.384 -3.087 1.00 77.31 159 VAL A N 1
ATOM 1122 C CA . VAL A 1 159 ? 27.422 -5.252 -4.135 1.00 77.31 159 VAL A CA 1
ATOM 1123 C C . VAL A 1 159 ? 27.729 -4.734 -5.531 1.00 77.31 159 VAL A C 1
ATOM 1125 O O . VAL A 1 159 ? 28.215 -5.493 -6.365 1.00 77.31 159 VAL A O 1
ATOM 1128 N N . ASP A 1 160 ? 27.500 -3.445 -5.767 1.00 72.81 160 ASP A N 1
ATOM 1129 C CA . ASP A 1 160 ? 27.684 -2.814 -7.079 1.00 72.81 160 ASP A CA 1
ATOM 1130 C C . ASP A 1 160 ? 29.084 -2.191 -7.225 1.00 72.81 160 ASP A C 1
ATOM 1132 O O . ASP A 1 160 ? 29.397 -1.550 -8.228 1.00 72.81 160 ASP A O 1
ATOM 1136 N N . HIS A 1 161 ? 29.952 -2.388 -6.222 1.00 79.75 161 HIS A N 1
ATOM 1137 C CA . HIS A 1 161 ? 31.297 -1.811 -6.132 1.00 79.75 161 HIS A CA 1
ATOM 1138 C C . HIS A 1 161 ? 31.319 -0.276 -6.244 1.00 79.75 161 HIS A C 1
ATOM 1140 O O . HIS A 1 161 ? 32.309 0.319 -6.678 1.00 79.75 161 HIS A O 1
ATOM 1146 N N . GLY A 1 162 ? 30.232 0.374 -5.827 1.00 78.25 162 GLY A N 1
ATOM 1147 C CA . GLY A 1 162 ? 30.046 1.817 -5.899 1.00 78.25 162 GLY A CA 1
ATOM 1148 C C . GLY A 1 162 ? 28.605 2.183 -6.240 1.00 78.25 162 GLY A C 1
ATOM 1149 O O . GLY A 1 162 ? 27.747 1.325 -6.391 1.00 78.25 162 GLY A O 1
ATOM 1150 N N . ILE A 1 163 ? 28.323 3.480 -6.352 1.00 74.06 163 ILE A N 1
ATOM 1151 C CA . ILE A 1 163 ? 27.026 3.946 -6.853 1.00 74.06 163 ILE A CA 1
ATOM 1152 C C . ILE A 1 163 ? 27.091 3.933 -8.381 1.00 74.06 163 ILE A C 1
ATOM 1154 O O . ILE A 1 163 ? 27.872 4.693 -8.966 1.00 74.06 163 ILE A O 1
ATOM 1158 N N . ASP A 1 164 ? 26.275 3.098 -9.029 1.00 70.75 164 ASP A N 1
ATOM 1159 C CA . ASP A 1 164 ? 26.166 3.104 -10.488 1.00 70.75 164 ASP A CA 1
ATOM 1160 C C . ASP A 1 164 ? 25.533 4.420 -10.967 1.00 70.75 164 ASP A C 1
ATOM 1162 O O . ASP A 1 164 ? 24.341 4.683 -10.809 1.00 70.75 164 ASP A O 1
ATOM 1166 N N . THR A 1 165 ? 26.361 5.270 -11.570 1.00 75.56 165 THR A N 1
ATOM 1167 C CA . THR A 1 165 ? 25.952 6.547 -12.170 1.00 75.56 165 THR A CA 1
ATOM 1168 C C . THR A 1 165 ? 25.938 6.488 -13.696 1.00 75.56 165 THR A C 1
ATOM 1170 O O . THR A 1 165 ? 25.761 7.515 -14.350 1.00 75.56 165 THR A O 1
ATOM 1173 N N . SER A 1 166 ? 26.065 5.300 -14.296 1.00 76.81 166 SER A N 1
ATOM 1174 C CA . SER A 1 166 ? 26.154 5.105 -15.750 1.00 76.81 166 SER A CA 1
ATOM 1175 C C . SER A 1 166 ? 24.935 5.617 -16.523 1.00 76.81 166 SER A C 1
ATOM 1177 O O . SER A 1 166 ? 25.022 5.838 -17.733 1.00 76.81 166 SER A O 1
ATOM 1179 N N . ASN A 1 167 ? 23.800 5.822 -15.848 1.00 69.69 167 ASN A N 1
ATOM 1180 C CA . ASN A 1 167 ? 22.565 6.362 -16.419 1.00 69.69 167 ASN A CA 1
ATOM 1181 C C . ASN A 1 167 ? 22.309 7.840 -16.077 1.00 69.69 167 ASN A C 1
ATOM 1183 O O . ASN A 1 167 ? 21.320 8.408 -16.545 1.00 69.69 167 ASN A O 1
ATOM 1187 N N . ALA A 1 168 ? 23.191 8.489 -15.313 1.00 75.25 168 ALA A N 1
ATOM 1188 C CA . ALA A 1 168 ? 23.066 9.904 -14.987 1.00 75.25 168 ALA A CA 1
ATOM 1189 C C . ALA A 1 168 ? 23.117 10.765 -16.262 1.00 75.25 168 ALA A C 1
ATOM 1191 O O . ALA A 1 168 ? 24.015 10.633 -17.092 1.00 75.25 168 ALA A O 1
ATOM 1192 N N . GLY A 1 169 ? 22.122 11.640 -16.438 1.00 72.44 169 GLY A N 1
ATOM 1193 C CA . GLY A 1 169 ? 22.023 12.534 -17.597 1.00 72.44 169 GLY A CA 1
ATOM 1194 C C . GLY A 1 169 ? 21.565 11.877 -18.906 1.00 72.44 169 GLY A C 1
ATOM 1195 O O . GLY A 1 169 ? 21.403 12.587 -19.901 1.00 72.44 169 GLY A O 1
ATOM 1196 N N . LYS A 1 170 ? 21.312 10.559 -18.936 1.00 82.00 170 LYS A N 1
ATOM 1197 C CA . LYS A 1 170 ? 20.705 9.906 -20.107 1.00 82.00 170 LYS A CA 1
ATOM 1198 C C . LYS A 1 170 ? 19.249 10.326 -20.271 1.00 82.00 170 LYS A C 1
ATOM 1200 O O . LYS A 1 170 ? 18.539 10.572 -19.299 1.00 82.00 170 LYS A O 1
ATOM 1205 N N . ARG A 1 171 ? 18.785 10.371 -21.521 1.00 81.06 171 ARG A N 1
ATOM 1206 C CA . ARG A 1 171 ? 17.389 10.697 -21.824 1.00 81.06 171 ARG A CA 1
ATOM 1207 C C . ARG A 1 171 ? 16.459 9.645 -21.205 1.00 81.06 171 ARG A C 1
ATOM 1209 O O . ARG A 1 171 ? 16.724 8.453 -21.356 1.00 81.06 171 ARG A O 1
ATOM 1216 N N . PRO A 1 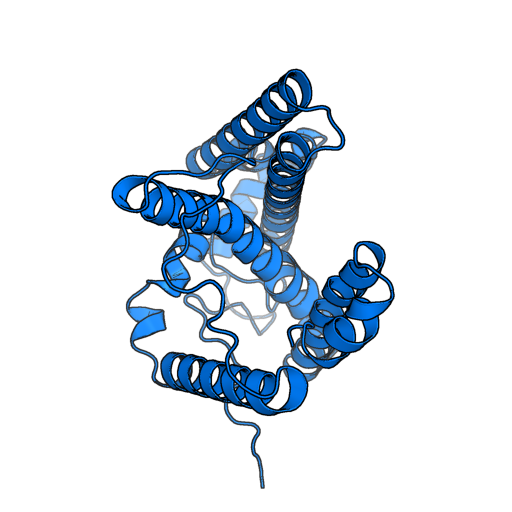172 ? 15.376 10.062 -20.532 1.00 77.25 172 PRO A N 1
ATOM 1217 C CA . PRO A 1 172 ? 14.417 9.129 -19.959 1.00 77.25 172 PRO A CA 1
ATOM 1218 C C . PRO A 1 172 ? 13.705 8.356 -21.072 1.00 77.25 172 PRO A C 1
ATOM 1220 O O . PRO A 1 172 ? 13.292 8.937 -22.081 1.00 77.25 172 PRO A O 1
ATOM 1223 N N . VAL A 1 173 ? 13.549 7.048 -20.868 1.00 75.94 173 VAL A N 1
ATOM 1224 C CA . VAL A 1 173 ? 12.768 6.167 -21.739 1.00 75.94 173 VAL A CA 1
ATOM 1225 C C . VAL A 1 173 ? 11.446 5.882 -21.046 1.00 75.94 173 VAL A C 1
ATOM 1227 O O . VAL A 1 173 ? 11.420 5.244 -19.997 1.00 75.94 173 VAL A O 1
ATOM 1230 N N . ILE A 1 174 ? 10.346 6.355 -21.626 1.00 70.44 174 ILE A N 1
ATOM 1231 C CA . ILE A 1 174 ? 8.998 6.138 -21.095 1.00 70.44 174 ILE A CA 1
ATOM 1232 C C . ILE A 1 174 ? 8.214 5.363 -22.150 1.00 70.44 174 ILE A C 1
ATOM 1234 O O . ILE A 1 174 ? 8.184 5.753 -23.317 1.00 70.44 174 ILE A O 1
ATOM 1238 N N . PHE A 1 175 ? 7.633 4.226 -21.754 1.00 69.25 175 PHE A N 1
ATOM 1239 C CA . PHE A 1 175 ? 6.919 3.304 -22.651 1.00 69.25 175 PHE A CA 1
ATOM 1240 C C . PHE A 1 175 ? 7.718 2.938 -23.918 1.00 69.25 175 PHE A C 1
ATOM 1242 O O . PHE A 1 175 ? 7.190 2.912 -25.027 1.00 69.25 175 PHE A O 1
ATOM 1249 N N . GLY A 1 176 ? 9.025 2.699 -23.760 1.00 68.94 176 GLY A N 1
ATOM 1250 C CA . GLY A 1 176 ? 9.917 2.315 -24.860 1.00 68.94 176 GLY A CA 1
ATOM 1251 C C . GLY A 1 176 ? 10.306 3.450 -25.814 1.00 68.94 176 GLY A C 1
ATOM 1252 O O . GLY A 1 176 ? 10.935 3.184 -26.835 1.00 68.94 176 GLY A O 1
ATOM 1253 N N . ARG A 1 177 ? 9.964 4.710 -25.509 1.00 74.50 177 ARG A N 1
ATOM 1254 C CA . ARG A 1 177 ? 10.346 5.879 -26.313 1.00 74.50 177 ARG A CA 1
ATOM 1255 C C . ARG A 1 177 ? 11.252 6.817 -25.531 1.00 74.50 177 ARG A C 1
ATOM 1257 O O . ARG A 1 177 ? 10.932 7.211 -24.412 1.00 74.50 177 ARG A O 1
ATOM 1264 N N . GLU A 1 178 ? 12.362 7.214 -26.147 1.00 84.50 178 GLU A N 1
ATOM 1265 C CA . GLU A 1 178 ? 13.207 8.278 -25.609 1.00 84.50 178 GLU A CA 1
ATOM 1266 C C . GLU A 1 178 ? 12.462 9.612 -25.625 1.00 84.50 178 GLU A C 1
ATOM 1268 O O . GLU A 1 178 ? 11.962 10.063 -26.660 1.00 84.50 178 GLU A O 1
ATOM 1273 N N . MET A 1 179 ? 12.433 10.284 -24.481 1.00 81.06 179 MET A N 1
ATOM 1274 C CA . MET A 1 179 ? 11.809 11.592 -24.341 1.00 81.06 179 MET A CA 1
ATOM 1275 C C . MET A 1 179 ? 12.852 12.697 -24.196 1.00 81.06 179 MET A C 1
ATOM 1277 O O . MET A 1 179 ? 14.026 12.475 -23.894 1.00 81.06 179 MET A O 1
ATOM 1281 N N . ASN A 1 180 ? 12.450 13.932 -24.494 1.00 88.12 180 ASN A N 1
ATOM 1282 C CA . ASN A 1 180 ? 13.254 15.094 -24.129 1.00 88.12 180 ASN A CA 1
ATOM 1283 C C . ASN A 1 180 ? 13.319 15.190 -22.597 1.00 88.12 180 ASN A C 1
ATOM 1285 O O . ASN A 1 180 ? 12.283 15.069 -21.949 1.00 88.12 180 ASN A O 1
ATOM 1289 N N . SER A 1 181 ? 14.497 15.435 -22.025 1.00 83.25 181 SER A N 1
ATOM 1290 C CA . SER A 1 181 ? 14.708 15.448 -20.572 1.00 83.25 181 SER A CA 1
ATOM 1291 C C . SER A 1 181 ? 13.816 16.445 -19.820 1.00 83.25 181 SER A C 1
ATOM 1293 O O . SER A 1 181 ? 13.360 16.128 -18.726 1.00 83.25 181 SER A O 1
ATOM 1295 N N . ALA A 1 182 ? 13.503 17.606 -20.410 1.00 82.00 182 ALA A N 1
ATOM 1296 C CA . ALA A 1 182 ? 12.671 18.634 -19.778 1.00 82.00 182 ALA A CA 1
ATOM 1297 C C . ALA A 1 182 ? 11.218 18.184 -19.551 1.00 82.00 182 ALA A C 1
ATOM 1299 O O . ALA A 1 182 ? 10.558 18.679 -18.646 1.00 82.00 182 ALA A O 1
ATOM 1300 N N . VAL A 1 183 ? 10.727 17.240 -20.358 1.00 80.00 183 VAL A N 1
ATOM 1301 C CA . VAL A 1 183 ? 9.367 16.686 -20.245 1.00 80.00 183 VAL A CA 1
ATOM 1302 C C . VAL A 1 183 ? 9.400 15.284 -19.649 1.00 80.00 183 VAL A C 1
ATOM 1304 O O . VAL A 1 183 ? 8.564 14.928 -18.825 1.00 80.00 183 VAL A O 1
ATOM 1307 N N . GLY A 1 184 ? 10.384 14.484 -20.045 1.00 77.69 184 GLY A N 1
ATOM 1308 C CA . GLY A 1 184 ? 10.465 13.080 -19.693 1.00 77.69 184 GLY A CA 1
ATOM 1309 C C . GLY A 1 184 ? 10.820 12.832 -18.231 1.00 77.69 184 GLY A C 1
ATOM 1310 O O . GLY A 1 184 ? 10.289 11.890 -17.663 1.00 77.69 184 GLY A O 1
ATOM 1311 N N . TYR A 1 185 ? 11.653 13.662 -17.588 1.00 76.31 185 TYR A N 1
ATOM 1312 C CA . TYR A 1 185 ? 11.919 13.495 -16.153 1.00 76.31 185 TYR A CA 1
ATOM 1313 C C . TYR A 1 185 ? 10.702 13.855 -15.289 1.00 76.31 185 TYR A C 1
ATOM 1315 O O . TYR A 1 185 ? 10.331 13.026 -14.458 1.00 76.31 185 TYR A O 1
ATOM 1323 N N . PRO A 1 186 ? 10.020 15.004 -15.496 1.00 79.31 186 PRO A N 1
ATOM 1324 C CA . PRO A 1 186 ? 8.764 15.280 -14.800 1.00 79.31 186 PRO A CA 1
ATOM 1325 C C . PRO A 1 186 ? 7.700 14.213 -15.046 1.00 79.31 186 PRO A C 1
ATOM 1327 O O . PRO A 1 186 ? 7.010 13.815 -14.115 1.00 79.31 186 PRO A O 1
ATOM 1330 N N . LEU A 1 187 ? 7.588 13.710 -16.279 1.00 75.94 187 LEU A N 1
ATOM 1331 C CA . LEU A 1 187 ? 6.617 12.671 -16.603 1.00 75.94 187 LEU A CA 1
ATOM 1332 C C . LEU A 1 187 ? 6.971 11.330 -15.951 1.00 75.94 187 LEU A C 1
ATOM 1334 O O . LEU A 1 187 ? 6.086 10.677 -15.416 1.00 75.94 187 LEU A O 1
ATOM 1338 N N . ALA A 1 188 ? 8.246 10.934 -15.938 1.00 69.44 188 ALA A N 1
ATOM 1339 C CA . ALA A 1 188 ? 8.695 9.722 -15.254 1.00 69.44 188 ALA A CA 1
ATOM 1340 C C . ALA A 1 188 ? 8.456 9.820 -13.744 1.00 69.44 188 ALA A C 1
ATOM 1342 O O . ALA A 1 188 ? 8.016 8.851 -13.136 1.00 69.44 188 ALA A O 1
ATOM 1343 N N . ALA A 1 189 ? 8.693 10.994 -13.153 1.00 68.56 189 ALA A N 1
ATOM 1344 C CA . ALA A 1 189 ? 8.389 11.253 -11.752 1.00 68.56 189 ALA A CA 1
ATOM 1345 C C . ALA A 1 189 ? 6.880 11.192 -11.482 1.00 68.56 189 ALA A C 1
ATOM 1347 O O . ALA A 1 189 ? 6.475 10.556 -10.521 1.00 68.56 189 ALA A O 1
ATOM 1348 N N . ALA A 1 190 ? 6.043 11.789 -12.335 1.00 68.69 190 ALA A N 1
ATOM 1349 C CA . ALA A 1 190 ? 4.589 11.754 -12.180 1.00 68.69 190 ALA A CA 1
ATOM 1350 C C . ALA A 1 190 ? 4.018 10.337 -12.339 1.00 68.69 190 ALA A C 1
ATOM 1352 O O . ALA A 1 190 ? 3.170 9.930 -11.554 1.00 68.69 190 ALA A O 1
ATOM 1353 N N . VAL A 1 191 ? 4.508 9.577 -13.321 1.00 67.12 191 VAL A N 1
ATOM 1354 C CA . VAL A 1 191 ? 4.147 8.167 -13.526 1.00 67.12 191 VAL A CA 1
ATOM 1355 C C . VAL A 1 191 ? 4.630 7.321 -12.352 1.00 67.12 191 VAL A C 1
ATOM 1357 O O . VAL A 1 191 ? 3.871 6.510 -11.839 1.00 67.12 191 VAL A O 1
ATOM 1360 N N . GLY A 1 192 ? 5.862 7.541 -11.890 1.00 63.91 192 GLY A N 1
ATOM 1361 C CA . GLY A 1 192 ? 6.416 6.868 -10.721 1.00 63.91 192 GLY A CA 1
ATOM 1362 C C . GLY A 1 192 ? 5.593 7.148 -9.469 1.00 63.91 192 GLY A C 1
ATOM 1363 O O . GLY A 1 192 ? 5.090 6.219 -8.861 1.00 63.91 192 GLY A O 1
ATOM 1364 N N . VAL A 1 193 ? 5.389 8.415 -9.113 1.00 65.12 193 VAL A N 1
ATOM 1365 C CA . VAL A 1 193 ? 4.588 8.800 -7.944 1.00 65.12 193 VAL A CA 1
ATOM 1366 C C . VAL A 1 193 ? 3.165 8.264 -8.067 1.00 65.12 193 VAL A C 1
ATOM 1368 O O . VAL A 1 193 ? 2.715 7.571 -7.169 1.00 65.12 193 VAL A O 1
ATOM 1371 N N . GLY A 1 194 ? 2.487 8.491 -9.193 1.00 65.06 194 GLY A N 1
ATOM 1372 C CA . GLY A 1 194 ? 1.100 8.062 -9.370 1.00 65.06 194 GLY A CA 1
ATOM 1373 C C . GLY A 1 194 ? 0.910 6.545 -9.298 1.00 65.06 194 GLY A C 1
ATOM 1374 O O . GLY A 1 194 ? -0.043 6.085 -8.676 1.00 65.06 194 GLY A O 1
ATOM 1375 N N . LEU A 1 195 ? 1.812 5.755 -9.888 1.00 63.88 195 LEU A N 1
ATOM 1376 C CA . LEU A 1 195 ? 1.720 4.292 -9.842 1.00 63.88 195 LEU A CA 1
ATOM 1377 C C . LEU A 1 195 ? 2.167 3.735 -8.485 1.00 63.88 195 LEU A C 1
ATOM 1379 O O . LEU A 1 195 ? 1.474 2.902 -7.908 1.00 63.88 195 LEU A O 1
ATOM 1383 N N . PHE A 1 196 ? 3.299 4.201 -7.950 1.00 67.06 196 PHE A N 1
ATOM 1384 C CA . PHE A 1 196 ? 3.854 3.670 -6.703 1.00 67.06 196 PHE A CA 1
ATOM 1385 C C . PHE A 1 196 ? 3.114 4.150 -5.454 1.00 67.06 196 PHE A C 1
ATOM 1387 O O . PHE A 1 196 ? 3.169 3.466 -4.438 1.00 67.06 196 PHE A O 1
ATOM 1394 N N . GLU A 1 197 ? 2.409 5.281 -5.490 1.00 72.81 197 GLU A N 1
ATOM 1395 C CA . GLU A 1 197 ? 1.641 5.756 -4.334 1.00 72.81 197 GLU A CA 1
ATOM 1396 C C . GLU A 1 197 ? 0.521 4.772 -3.977 1.00 72.81 197 GLU A C 1
ATOM 1398 O O . GLU A 1 197 ? 0.387 4.388 -2.817 1.00 72.81 197 GLU A O 1
ATOM 1403 N N . HIS A 1 198 ? -0.224 4.268 -4.965 1.00 72.62 198 HIS A N 1
ATOM 1404 C CA . HIS A 1 198 ? -1.276 3.281 -4.710 1.00 72.62 198 HIS A CA 1
ATOM 1405 C C . HIS A 1 198 ? -0.707 1.937 -4.237 1.00 72.62 198 HIS A C 1
ATOM 1407 O O . HIS A 1 198 ? -1.292 1.335 -3.337 1.00 72.62 198 HIS A O 1
ATOM 1413 N N . VAL A 1 199 ? 0.452 1.513 -4.766 1.00 77.44 199 VAL A N 1
ATOM 1414 C CA . VAL A 1 199 ? 1.205 0.342 -4.270 1.00 77.44 199 VAL A CA 1
ATOM 1415 C C . VAL A 1 199 ? 1.559 0.535 -2.797 1.00 77.44 199 VAL A C 1
ATOM 1417 O O . VAL A 1 199 ? 1.223 -0.302 -1.967 1.00 77.44 199 VAL A O 1
ATOM 1420 N N . ALA A 1 200 ? 2.180 1.664 -2.452 1.00 77.88 200 ALA A N 1
ATOM 1421 C CA . ALA A 1 200 ? 2.647 1.938 -1.098 1.00 77.88 200 ALA A CA 1
ATOM 1422 C C . ALA A 1 200 ? 1.493 1.946 -0.085 1.00 77.88 200 ALA A C 1
ATOM 1424 O O . ALA A 1 200 ? 1.610 1.360 0.992 1.00 77.88 200 ALA A O 1
ATOM 1425 N N . VAL A 1 201 ? 0.355 2.561 -0.430 1.00 82.19 201 VAL A N 1
ATOM 1426 C CA . VAL A 1 201 ? -0.826 2.538 0.445 1.00 82.19 201 VAL A CA 1
ATOM 1427 C C . VAL A 1 201 ? -1.412 1.122 0.527 1.00 82.19 201 VAL A C 1
ATOM 1429 O O . VAL A 1 201 ? -1.785 0.684 1.617 1.00 82.19 201 VAL A O 1
ATOM 1432 N N . ALA A 1 202 ? -1.473 0.376 -0.582 1.00 85.62 202 ALA A N 1
ATOM 1433 C CA . ALA A 1 202 ? -1.981 -0.996 -0.586 1.00 85.62 202 ALA A CA 1
ATOM 1434 C C . ALA A 1 202 ? -1.125 -1.922 0.292 1.00 85.62 202 ALA A C 1
ATOM 1436 O O . ALA A 1 202 ? -1.668 -2.666 1.112 1.00 85.62 202 ALA A O 1
ATOM 1437 N N . GLU A 1 203 ? 0.199 -1.835 0.172 1.00 87.00 203 GLU A N 1
ATOM 1438 C CA . GLU A 1 203 ? 1.156 -2.578 0.989 1.00 87.00 203 GLU A CA 1
ATOM 1439 C C . GLU A 1 203 ? 1.046 -2.209 2.470 1.00 87.00 203 GLU A C 1
ATOM 1441 O O . GLU A 1 203 ? 0.910 -3.101 3.313 1.00 87.00 203 GLU A O 1
ATOM 1446 N N . GLU A 1 204 ? 1.029 -0.917 2.808 1.00 86.62 204 GLU A N 1
ATOM 1447 C CA . GLU A 1 204 ? 0.911 -0.469 4.200 1.00 86.62 204 GLU A CA 1
ATOM 1448 C C . GLU A 1 204 ? -0.383 -0.997 4.834 1.00 86.62 204 GLU A C 1
ATOM 1450 O O . GLU A 1 204 ? -0.370 -1.550 5.938 1.00 86.62 204 GLU A O 1
ATOM 1455 N N . MET A 1 205 ? -1.508 -0.922 4.122 1.00 88.94 205 MET A N 1
ATOM 1456 C CA . MET A 1 205 ? -2.767 -1.459 4.632 1.00 88.94 205 MET A CA 1
ATOM 1457 C C . MET A 1 205 ? -2.765 -2.983 4.746 1.00 88.94 205 MET A C 1
ATOM 1459 O O . MET A 1 205 ? -3.292 -3.516 5.724 1.00 88.94 205 MET A O 1
ATOM 1463 N N . ALA A 1 206 ? -2.212 -3.701 3.769 1.00 91.19 206 ALA A N 1
ATOM 1464 C CA . ALA A 1 206 ? -2.208 -5.160 3.770 1.00 91.19 206 ALA A CA 1
ATOM 1465 C C . ALA A 1 206 ? -1.285 -5.716 4.862 1.00 91.19 206 ALA A C 1
ATOM 1467 O O . ALA A 1 206 ? -1.714 -6.520 5.697 1.00 91.19 206 ALA A O 1
ATOM 1468 N N . PHE A 1 207 ? -0.031 -5.270 4.890 1.00 90.19 207 PHE A N 1
ATOM 1469 C CA . PHE A 1 207 ? 0.987 -5.814 5.783 1.00 90.19 207 PHE A CA 1
ATOM 1470 C C . PHE A 1 207 ? 0.907 -5.211 7.179 1.00 90.19 207 PHE A C 1
ATOM 1472 O O . PHE A 1 207 ? 0.879 -5.958 8.158 1.00 90.19 207 PHE A O 1
ATOM 1479 N N . ARG A 1 208 ? 0.821 -3.884 7.305 1.00 87.19 208 ARG A N 1
ATOM 1480 C CA . ARG A 1 208 ? 0.781 -3.245 8.629 1.00 87.19 208 ARG A CA 1
ATOM 1481 C C . ARG A 1 208 ? -0.631 -3.113 9.163 1.00 87.19 208 ARG A C 1
ATOM 1483 O O . ARG A 1 208 ? -0.859 -3.352 10.345 1.00 87.19 208 ARG A O 1
ATOM 1490 N N . GLY A 1 209 ? -1.588 -2.795 8.298 1.00 88.50 209 GLY A N 1
ATOM 1491 C CA . GLY A 1 209 ? -2.969 -2.612 8.723 1.00 88.50 209 GLY A CA 1
ATOM 1492 C C . GLY A 1 209 ? -3.706 -3.911 9.034 1.00 88.50 209 GLY A C 1
ATOM 1493 O O . GLY A 1 209 ? -4.366 -4.009 10.066 1.00 88.50 209 GLY A O 1
ATOM 1494 N N . ALA A 1 210 ? -3.627 -4.913 8.160 1.00 92.75 210 ALA A N 1
ATOM 1495 C CA . ALA A 1 210 ? -4.378 -6.155 8.320 1.00 92.75 210 ALA A CA 1
ATOM 1496 C C . ALA A 1 210 ? -3.539 -7.265 8.964 1.00 92.75 210 ALA A C 1
ATOM 1498 O O . ALA A 1 210 ? -3.934 -7.808 10.000 1.00 92.75 210 ALA A O 1
ATOM 1499 N N . LEU A 1 211 ? -2.390 -7.607 8.373 1.00 93.62 211 LEU A N 1
ATOM 1500 C CA . LEU A 1 211 ? -1.586 -8.753 8.802 1.00 93.62 211 LEU A CA 1
ATOM 1501 C C . LEU A 1 211 ? -0.956 -8.530 10.183 1.00 93.62 211 LEU A C 1
ATOM 1503 O O . LEU A 1 211 ? -1.215 -9.306 11.108 1.00 93.62 211 LEU A O 1
ATOM 1507 N N . GLN A 1 212 ? -0.183 -7.452 10.347 1.00 92.38 212 GLN A N 1
ATOM 1508 C CA . GLN A 1 212 ? 0.469 -7.117 11.613 1.00 92.38 212 GLN A CA 1
ATOM 1509 C C . GLN A 1 212 ? -0.564 -6.922 12.727 1.00 92.38 212 GLN A C 1
ATOM 1511 O O . GLN A 1 212 ? -0.417 -7.514 13.792 1.00 92.38 212 GLN A O 1
ATOM 1516 N N . SER A 1 213 ? -1.647 -6.176 12.494 1.00 92.06 213 SER A N 1
ATOM 1517 C CA . SER A 1 213 ? -2.706 -6.001 13.498 1.00 92.06 213 SER A CA 1
ATOM 1518 C C . SER A 1 213 ? -3.377 -7.317 13.887 1.00 92.06 213 SER A C 1
ATOM 1520 O O . SER A 1 213 ? -3.687 -7.528 15.060 1.00 92.06 213 SER A O 1
ATOM 1522 N N . SER A 1 214 ? -3.574 -8.234 12.935 1.00 93.38 214 SER A N 1
ATOM 1523 C CA . SER A 1 214 ? -4.122 -9.559 13.227 1.00 93.38 214 SER A CA 1
ATOM 1524 C C . SER A 1 214 ? -3.197 -10.398 14.097 1.00 93.38 214 SER A C 1
ATOM 1526 O O . SER A 1 214 ? -3.658 -11.013 15.058 1.00 93.38 214 SER A O 1
ATOM 1528 N N . TRP A 1 215 ? -1.899 -10.395 13.815 1.00 94.81 215 TRP A N 1
ATOM 1529 C CA . TRP A 1 215 ? -0.919 -11.104 14.635 1.00 94.81 215 TRP A CA 1
ATOM 1530 C C . TRP A 1 215 ? -0.640 -10.428 15.971 1.00 94.81 215 TRP A C 1
ATOM 1532 O O . TRP A 1 215 ? -0.369 -11.121 16.948 1.00 94.81 215 TRP A O 1
ATOM 1542 N N . ALA A 1 216 ? -0.774 -9.105 16.067 1.00 93.31 216 ALA A N 1
ATOM 1543 C CA . ALA A 1 216 ? -0.606 -8.391 17.329 1.00 93.31 216 ALA A CA 1
ATOM 1544 C C . ALA A 1 216 ? -1.657 -8.829 18.356 1.00 93.31 216 ALA A C 1
ATOM 1546 O O . ALA A 1 216 ? -1.365 -8.915 19.546 1.00 93.31 216 ALA A O 1
ATOM 1547 N N . ARG A 1 217 ? -2.862 -9.186 17.891 1.00 93.12 217 ARG A N 1
ATOM 1548 C CA . ARG A 1 217 ? -3.935 -9.724 18.738 1.00 93.12 217 ARG A CA 1
ATOM 1549 C C . ARG A 1 217 ? -3.646 -11.123 19.292 1.00 93.12 217 ARG A C 1
ATOM 1551 O O . ARG A 1 217 ? -4.196 -11.457 20.336 1.00 93.12 217 ARG A O 1
ATOM 1558 N N . SER A 1 218 ? -2.839 -11.942 18.612 1.00 93.38 218 SER A N 1
ATOM 1559 C CA . SER A 1 218 ? -2.568 -13.333 19.016 1.00 93.38 218 SER A CA 1
ATOM 1560 C C . SER A 1 218 ? -1.165 -13.578 19.578 1.00 93.38 218 SER A C 1
ATOM 1562 O O . SER A 1 218 ? -0.969 -14.567 20.282 1.00 93.38 218 SER A O 1
ATOM 1564 N N . LEU A 1 219 ? -0.193 -12.712 19.284 1.00 91.62 219 LEU A N 1
ATOM 1565 C CA . LEU A 1 219 ? 1.211 -12.872 19.672 1.00 91.62 219 LEU A CA 1
ATOM 1566 C C . LEU A 1 219 ? 1.647 -11.749 20.621 1.00 91.62 219 LEU A C 1
ATOM 1568 O O . LEU A 1 219 ? 1.837 -12.003 21.805 1.00 91.62 219 LEU A O 1
ATOM 1572 N N . ASP A 1 220 ? 1.821 -10.545 20.077 1.00 88.56 220 ASP A N 1
ATOM 1573 C CA . ASP A 1 220 ? 1.987 -9.215 20.689 1.00 88.56 220 ASP A CA 1
ATOM 1574 C C . ASP A 1 220 ? 2.484 -8.251 19.591 1.00 88.56 220 ASP A C 1
ATOM 1576 O O . ASP A 1 220 ? 2.804 -8.690 18.484 1.00 88.56 220 ASP A O 1
ATOM 1580 N N 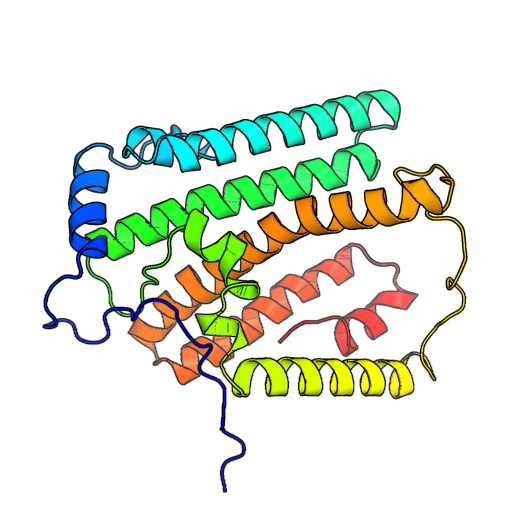. GLU A 1 221 ? 2.566 -6.946 19.877 1.00 86.62 221 GLU A N 1
ATOM 1581 C CA . GLU A 1 221 ? 2.997 -5.924 18.906 1.00 86.62 221 GLU A CA 1
ATOM 1582 C C . GLU A 1 221 ? 4.394 -6.206 18.313 1.00 86.62 221 GLU A C 1
ATOM 1584 O O . GLU A 1 221 ? 4.584 -6.076 17.104 1.00 86.62 221 GLU A O 1
ATOM 1589 N N . THR A 1 222 ? 5.360 -6.641 19.129 1.00 88.44 222 THR A N 1
ATOM 1590 C CA . THR A 1 222 ? 6.759 -6.829 18.703 1.00 88.44 222 THR A CA 1
ATOM 1591 C C . THR A 1 222 ? 6.913 -8.055 17.812 1.00 88.44 222 THR A C 1
ATOM 1593 O O . THR A 1 222 ? 7.536 -7.984 16.751 1.00 88.44 222 THR A O 1
ATOM 1596 N N . ARG A 1 223 ? 6.345 -9.194 18.225 1.00 90.38 223 ARG A N 1
ATOM 1597 C CA . ARG A 1 223 ? 6.379 -10.429 17.429 1.00 90.38 223 ARG A CA 1
ATOM 1598 C C . ARG A 1 223 ? 5.590 -10.273 16.137 1.00 90.38 223 ARG A C 1
ATOM 1600 O O . ARG A 1 223 ? 6.046 -10.734 15.095 1.00 90.38 223 ARG A O 1
ATOM 1607 N N . ALA A 1 224 ? 4.446 -9.596 16.189 1.00 90.81 224 ALA A N 1
ATOM 1608 C CA . ALA A 1 224 ? 3.651 -9.318 15.003 1.00 90.81 224 ALA A CA 1
ATOM 1609 C C . ALA A 1 224 ? 4.395 -8.436 14.003 1.00 90.81 224 ALA A C 1
ATOM 1611 O O . ALA A 1 224 ? 4.399 -8.760 12.820 1.00 90.81 224 ALA A O 1
ATOM 1612 N N . TRP A 1 225 ? 5.050 -7.371 14.473 1.00 88.50 225 TRP A N 1
ATOM 1613 C CA . TRP A 1 225 ? 5.902 -6.526 13.638 1.00 88.50 225 TRP A CA 1
ATOM 1614 C C . TRP A 1 225 ? 7.011 -7.344 12.967 1.00 88.50 225 TRP A C 1
ATOM 1616 O O . TRP A 1 225 ? 7.118 -7.341 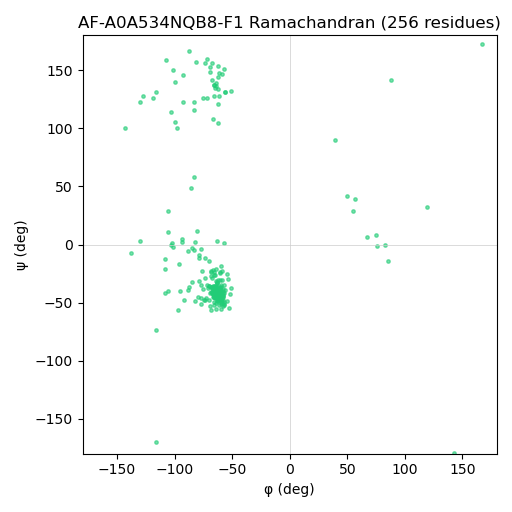11.744 1.00 88.50 225 TRP A O 1
ATOM 1626 N N . ALA A 1 226 ? 7.769 -8.126 13.743 1.00 88.88 226 ALA A N 1
ATOM 1627 C CA . ALA A 1 226 ? 8.871 -8.924 13.207 1.00 88.88 226 ALA A CA 1
ATOM 1628 C C . ALA A 1 226 ? 8.402 -9.929 12.141 1.00 88.88 226 ALA A C 1
ATOM 1630 O O . ALA A 1 226 ? 9.010 -10.043 11.078 1.00 88.88 226 ALA A O 1
ATOM 1631 N N . TYR A 1 227 ? 7.307 -10.651 12.394 1.00 91.19 227 TYR A N 1
ATOM 1632 C CA . TYR A 1 227 ? 6.783 -11.618 11.430 1.00 91.19 227 TYR A CA 1
ATOM 1633 C C . TYR A 1 227 ? 6.150 -10.949 10.210 1.00 91.19 227 TYR A C 1
ATOM 1635 O O . TYR A 1 227 ? 6.320 -11.455 9.102 1.00 91.19 227 TYR A O 1
ATOM 1643 N N . ALA A 1 228 ? 5.456 -9.819 10.376 1.00 90.31 228 ALA A N 1
ATOM 1644 C CA . ALA A 1 228 ? 4.880 -9.077 9.255 1.00 90.31 228 ALA A CA 1
ATOM 1645 C C . ALA A 1 228 ? 5.976 -8.534 8.330 1.00 90.31 228 ALA A C 1
ATOM 1647 O O . ALA A 1 228 ? 5.873 -8.723 7.121 1.00 90.31 228 ALA A O 1
ATOM 1648 N N . SER A 1 229 ? 7.057 -7.978 8.887 1.00 86.81 229 SER A N 1
ATOM 1649 C CA . SER A 1 229 ? 8.257 -7.579 8.138 1.00 86.81 229 SER A CA 1
ATOM 1650 C C . SER A 1 229 ? 8.891 -8.748 7.379 1.00 86.81 229 SER A C 1
ATOM 1652 O O . SER A 1 229 ? 9.210 -8.624 6.199 1.00 86.81 229 SER A O 1
ATOM 1654 N N . LEU A 1 230 ? 9.022 -9.922 8.008 1.00 88.50 230 LEU A N 1
ATOM 1655 C CA . LEU A 1 230 ? 9.566 -11.105 7.330 1.00 88.50 230 LEU A CA 1
ATOM 1656 C C . LEU A 1 230 ? 8.680 -11.568 6.170 1.00 88.50 230 LEU A C 1
ATOM 1658 O O . LEU A 1 230 ? 9.196 -11.928 5.113 1.00 88.50 230 LEU A O 1
ATOM 1662 N N . VAL A 1 231 ? 7.357 -11.554 6.342 1.00 90.88 231 VAL A N 1
ATOM 1663 C CA . VAL A 1 231 ? 6.425 -11.912 5.264 1.00 90.88 231 VAL A CA 1
ATOM 1664 C C . VAL A 1 231 ? 6.408 -10.856 4.162 1.00 90.88 231 VAL A C 1
ATOM 1666 O O . VAL A 1 231 ? 6.343 -11.226 2.992 1.00 90.88 231 VAL A O 1
ATOM 1669 N N . PHE A 1 232 ? 6.545 -9.575 4.500 1.00 88.75 232 PHE A N 1
ATOM 1670 C CA . PHE A 1 232 ? 6.706 -8.493 3.529 1.00 88.75 232 PHE A CA 1
ATOM 1671 C C . PHE A 1 232 ? 7.951 -8.692 2.655 1.00 88.75 232 PHE A C 1
ATOM 1673 O O . PHE A 1 232 ? 7.851 -8.699 1.424 1.00 88.75 232 PHE A O 1
ATOM 1680 N N . GLY A 1 233 ? 9.104 -8.959 3.275 1.00 85.12 233 GLY A N 1
ATOM 1681 C CA . GLY A 1 233 ? 10.343 -9.266 2.557 1.00 85.12 233 GLY A CA 1
ATOM 1682 C C . GLY A 1 233 ? 10.256 -10.558 1.739 1.00 85.12 233 GLY A C 1
ATOM 1683 O O . GLY A 1 233 ? 10.725 -10.610 0.603 1.00 85.12 233 GLY A O 1
ATOM 1684 N N . ALA A 1 234 ? 9.597 -11.597 2.260 1.00 86.00 234 ALA A N 1
ATOM 1685 C CA . ALA A 1 234 ? 9.388 -12.850 1.532 1.00 86.00 234 ALA A CA 1
ATOM 1686 C C . ALA A 1 234 ? 8.465 -12.681 0.313 1.00 86.00 234 ALA A C 1
ATOM 1688 O O . ALA A 1 234 ? 8.728 -13.279 -0.733 1.00 86.00 234 ALA A O 1
ATOM 1689 N N . ALA A 1 235 ? 7.419 -11.853 0.419 1.00 87.19 235 ALA A N 1
ATOM 1690 C CA . ALA A 1 235 ? 6.536 -11.524 -0.698 1.00 87.19 235 ALA A CA 1
ATOM 1691 C C . ALA A 1 235 ? 7.328 -10.860 -1.831 1.00 87.19 235 ALA A C 1
ATOM 1693 O O . ALA A 1 235 ? 7.244 -11.297 -2.979 1.00 87.19 235 ALA A O 1
ATOM 1694 N N . HIS A 1 236 ? 8.199 -9.908 -1.495 1.00 84.38 236 HIS A N 1
ATOM 1695 C CA . HIS A 1 236 ? 9.136 -9.306 -2.443 1.00 84.38 236 HIS A CA 1
ATOM 1696 C C . HIS A 1 236 ? 10.141 -10.322 -3.002 1.00 84.38 236 HIS A C 1
ATOM 1698 O O . HIS A 1 236 ? 10.472 -10.280 -4.184 1.00 84.38 236 HIS A O 1
ATOM 1704 N N . GLY A 1 237 ? 10.547 -11.319 -2.212 1.00 83.06 237 GLY A N 1
ATOM 1705 C CA . GLY A 1 237 ? 11.395 -12.428 -2.660 1.00 83.06 237 GLY A CA 1
ATOM 1706 C C . GLY A 1 237 ? 10.859 -13.168 -3.882 1.00 83.06 237 GLY A C 1
ATOM 1707 O O . GLY A 1 237 ? 11.644 -13.645 -4.704 1.00 83.06 237 GLY A O 1
ATOM 1708 N N . SER A 1 238 ? 9.537 -13.204 -4.064 1.00 84.19 238 SER A N 1
ATOM 1709 C CA . SER A 1 238 ? 8.908 -13.822 -5.234 1.00 84.19 238 SER A CA 1
ATOM 1710 C C . SER A 1 238 ? 9.247 -13.125 -6.559 1.00 84.19 238 SER A C 1
ATOM 1712 O O . SER A 1 238 ? 9.230 -13.784 -7.601 1.00 84.19 238 SER A O 1
ATOM 1714 N N . ASN A 1 239 ? 9.681 -11.857 -6.538 1.00 82.62 239 ASN A N 1
ATOM 1715 C CA . ASN A 1 239 ? 10.112 -11.134 -7.739 1.00 82.62 239 ASN A CA 1
ATOM 1716 C C . ASN A 1 239 ? 11.281 -11.825 -8.455 1.00 82.62 239 ASN A C 1
ATOM 1718 O O . ASN A 1 239 ? 11.442 -11.682 -9.666 1.00 82.62 239 ASN A O 1
ATOM 1722 N N . VAL A 1 240 ? 12.050 -12.658 -7.743 1.00 84.88 240 VAL A N 1
ATOM 1723 C CA . VAL A 1 240 ? 13.115 -13.496 -8.310 1.00 84.88 240 VAL A CA 1
ATOM 1724 C C . VAL A 1 240 ? 12.635 -14.389 -9.464 1.00 84.88 240 VAL A C 1
ATOM 1726 O O . VAL A 1 240 ? 13.425 -14.771 -10.331 1.00 84.88 240 VAL A O 1
ATOM 1729 N N . LEU A 1 241 ? 11.341 -14.726 -9.492 1.00 83.94 241 LEU A N 1
ATOM 1730 C CA . LEU A 1 241 ? 10.720 -15.532 -10.542 1.00 83.94 241 LEU A CA 1
ATOM 1731 C C . LEU A 1 241 ? 10.657 -14.792 -11.886 1.00 83.94 241 LEU A C 1
ATOM 1733 O O . LEU A 1 241 ? 10.648 -15.449 -12.927 1.00 83.94 241 LEU A O 1
ATOM 1737 N N . PHE A 1 242 ? 10.691 -13.459 -11.864 1.00 79.69 242 PHE A N 1
ATOM 1738 C CA . PHE A 1 242 ? 10.624 -12.584 -13.038 1.00 79.69 242 PHE A CA 1
ATOM 1739 C C . PHE A 1 242 ? 11.989 -12.011 -13.447 1.00 79.69 242 PHE A C 1
ATOM 1741 O O . PHE A 1 242 ? 12.069 -11.258 -14.413 1.00 79.69 242 PHE A O 1
ATOM 1748 N N . LEU A 1 243 ? 13.063 -12.378 -12.739 1.00 79.31 243 LEU A N 1
ATOM 1749 C CA . LEU A 1 243 ? 14.427 -11.930 -13.023 1.00 79.31 243 LEU A CA 1
ATOM 1750 C C . LEU A 1 243 ? 15.249 -12.994 -13.756 1.00 79.31 243 LEU A C 1
ATOM 1752 O O . LEU A 1 243 ? 15.096 -14.209 -13.540 1.00 79.31 243 LEU A O 1
ATOM 1756 N N . ASP A 1 244 ? 16.196 -12.524 -14.567 1.00 86.81 244 ASP A N 1
ATOM 1757 C CA . ASP A 1 24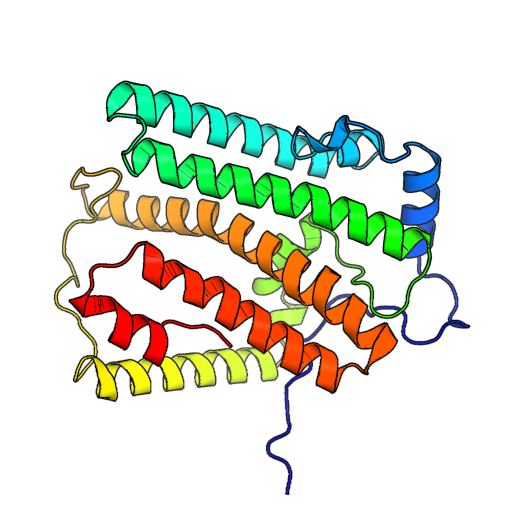4 ? 17.193 -13.368 -15.220 1.00 86.81 244 ASP A CA 1
ATOM 1758 C C . ASP A 1 244 ? 18.075 -14.073 -14.189 1.00 86.81 244 ASP A C 1
ATOM 1760 O O . ASP A 1 244 ? 18.426 -13.506 -13.153 1.00 86.81 244 ASP A O 1
ATOM 1764 N N . ARG A 1 245 ? 18.487 -15.320 -14.472 1.00 85.31 245 ARG A N 1
ATOM 1765 C CA . ARG A 1 245 ? 19.231 -16.170 -13.516 1.00 85.31 245 ARG A CA 1
ATOM 1766 C C . ARG A 1 245 ? 20.452 -15.482 -12.898 1.00 85.31 245 ARG A C 1
ATOM 1768 O O . ARG A 1 245 ? 20.7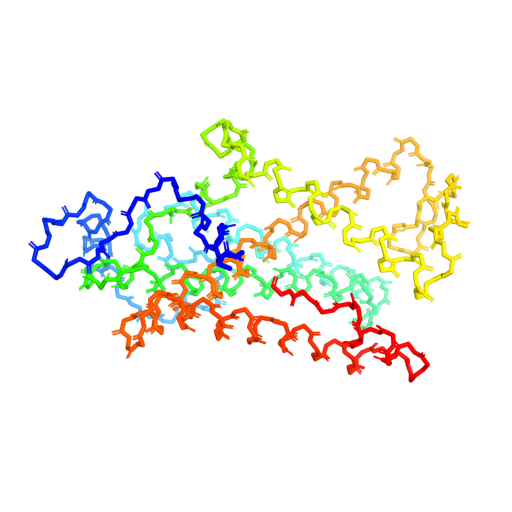07 -15.693 -11.717 1.00 85.31 245 ARG A O 1
ATOM 1775 N N . GLY A 1 246 ? 21.170 -14.666 -13.673 1.00 85.38 246 GLY A N 1
ATOM 1776 C CA . GLY A 1 246 ? 22.353 -13.935 -13.207 1.00 85.38 246 GLY A CA 1
ATOM 1777 C C . GLY A 1 246 ? 22.058 -12.830 -12.186 1.00 85.38 246 GLY A C 1
ATOM 1778 O O . GLY A 1 246 ? 22.937 -12.486 -11.410 1.00 85.38 246 GLY A O 1
ATOM 1779 N N . GLN A 1 247 ? 20.828 -12.313 -12.142 1.00 82.12 247 GLN A N 1
ATOM 1780 C CA . GLN A 1 247 ? 20.416 -11.212 -11.259 1.00 82.12 247 GLN A CA 1
ATOM 1781 C C . GLN A 1 247 ? 19.751 -11.701 -9.965 1.00 82.12 247 GLN A C 1
ATOM 1783 O O . GLN A 1 247 ? 19.643 -10.955 -8.995 1.00 82.12 247 GLN A O 1
ATOM 1788 N N . ARG A 1 248 ? 19.310 -12.964 -9.928 1.00 87.31 248 ARG A N 1
ATOM 1789 C CA . ARG A 1 248 ? 18.497 -13.523 -8.835 1.00 87.31 248 ARG A CA 1
ATOM 1790 C C . ARG A 1 248 ? 19.186 -13.499 -7.477 1.00 87.31 248 ARG A C 1
ATOM 1792 O O . ARG A 1 248 ? 18.561 -13.142 -6.487 1.00 87.31 248 ARG A O 1
ATOM 1799 N N . LEU A 1 249 ? 20.456 -13.902 -7.431 1.00 83.75 249 LEU A N 1
ATOM 1800 C CA . LEU A 1 249 ? 21.231 -13.951 -6.187 1.00 83.75 249 LEU A CA 1
ATOM 1801 C C . LEU A 1 249 ? 21.446 -12.551 -5.616 1.00 83.75 249 LEU A C 1
ATOM 1803 O O . LEU A 1 249 ? 21.202 -12.336 -4.434 1.00 83.75 249 LEU A O 1
ATOM 1807 N N . THR A 1 250 ? 21.823 -11.600 -6.469 1.00 81.81 250 THR A N 1
ATOM 1808 C CA . THR A 1 250 ? 21.962 -10.189 -6.101 1.00 81.81 250 THR A CA 1
ATOM 1809 C C . THR A 1 250 ? 20.640 -9.628 -5.585 1.00 81.81 250 THR A C 1
ATOM 1811 O O . THR A 1 250 ? 20.593 -9.042 -4.508 1.00 81.81 250 THR A O 1
ATOM 1814 N N . TYR A 1 251 ? 19.540 -9.891 -6.294 1.00 80.50 251 TYR A N 1
ATOM 1815 C CA . TYR A 1 251 ? 18.211 -9.451 -5.884 1.00 80.50 251 TYR A CA 1
ATOM 1816 C C . TYR A 1 251 ? 17.785 -10.010 -4.519 1.00 80.50 251 TYR A C 1
ATOM 1818 O O . TYR A 1 251 ? 17.336 -9.258 -3.664 1.00 80.50 251 TYR A O 1
ATOM 1826 N N . LEU A 1 252 ? 17.957 -11.311 -4.275 1.00 83.12 252 LEU A N 1
ATOM 1827 C CA . LEU A 1 252 ? 17.605 -11.912 -2.984 1.00 83.12 252 LEU A CA 1
ATOM 1828 C C . LEU A 1 252 ? 18.504 -11.430 -1.839 1.00 83.12 252 LEU A C 1
ATOM 1830 O O . LEU A 1 252 ? 18.066 -11.409 -0.692 1.00 83.12 252 LEU A O 1
ATOM 1834 N N . ALA A 1 253 ? 19.754 -11.070 -2.134 1.00 77.44 253 ALA A N 1
ATOM 1835 C CA . ALA A 1 253 ? 20.699 -10.615 -1.123 1.00 77.44 253 ALA A CA 1
ATOM 1836 C C . ALA A 1 253 ? 20.411 -9.184 -0.651 1.00 77.44 253 ALA A C 1
ATOM 1838 O O . ALA A 1 253 ? 20.586 -8.902 0.532 1.00 77.44 253 ALA A O 1
ATOM 1839 N N . VAL A 1 254 ? 20.005 -8.285 -1.557 1.00 73.62 254 VAL A N 1
ATOM 1840 C CA . VAL A 1 254 ? 19.918 -6.845 -1.244 1.00 73.62 254 VAL A CA 1
ATOM 1841 C C . VAL A 1 254 ? 18.683 -6.117 -1.774 1.00 73.62 254 VAL A C 1
ATOM 1843 O O . VAL A 1 254 ? 18.463 -4.962 -1.427 1.00 73.62 254 VAL A O 1
ATOM 1846 N N . GLY A 1 255 ? 17.863 -6.771 -2.593 1.00 67.62 255 GLY A N 1
ATOM 1847 C CA . GLY A 1 255 ? 16.633 -6.213 -3.161 1.00 67.62 255 GLY A CA 1
ATOM 1848 C C . GLY A 1 255 ? 15.369 -6.511 -2.351 1.00 67.62 255 GLY A C 1
ATOM 1849 O O . GLY A 1 255 ? 14.279 -6.148 -2.794 1.00 67.62 255 GLY A O 1
ATOM 1850 N N . LEU A 1 256 ? 15.490 -7.191 -1.203 1.00 75.44 256 LEU A N 1
ATOM 1851 C CA . LEU A 1 256 ? 14.360 -7.502 -0.328 1.00 75.44 256 LEU A CA 1
ATOM 1852 C C . LEU A 1 256 ? 14.198 -6.419 0.744 1.00 75.44 256 LEU A C 1
ATOM 1854 O O . LEU A 1 256 ? 15.141 -6.189 1.506 1.00 75.44 256 LEU A O 1
ATOM 1858 N N . PRO A 1 257 ? 13.027 -5.771 0.838 1.00 69.56 257 PRO A N 1
ATOM 1859 C CA . PRO A 1 257 ? 12.739 -4.848 1.923 1.00 69.56 257 PRO A CA 1
ATOM 1860 C C . PRO A 1 257 ? 12.481 -5.606 3.238 1.00 69.56 257 PRO A C 1
ATOM 1862 O O . PRO A 1 257 ? 12.094 -6.778 3.226 1.00 69.56 257 PRO A O 1
ATOM 1865 N N . PHE A 1 258 ? 12.690 -4.933 4.372 1.00 55.75 258 PHE A N 1
ATOM 1866 C CA . PHE A 1 258 ? 12.507 -5.461 5.731 1.00 55.75 258 PHE A CA 1
ATOM 1867 C C . PHE A 1 258 ? 11.820 -4.442 6.647 1.00 55.75 258 PHE A C 1
ATOM 1869 O O . PHE A 1 258 ? 12.118 -3.234 6.511 1.00 55.75 258 PHE A O 1
#

Radius of gyration: 20.57 Å; Cα contacts (8 Å, |Δi|>4): 281; chains: 1; bounding box: 57×35×57 Å

Mean predicted aligned error: 8.38 Å